Protein AF-0000000076212996 (afdb_homodimer)

Organism: Mytilus galloprovincialis (NCBI:txid29158)

pLDDT: mean 89.09, std 16.62, range [39.44, 98.69]

Structure (mmCIF, N/CA/C/O backbone):
data_AF-0000000076212996-model_v1
#
loop_
_entity.id
_entity.type
_entity.pdbx_description
1 polymer 'Uncharacterized protein'
#
loop_
_atom_site.group_PDB
_atom_site.id
_atom_site.type_symbol
_atom_site.label_atom_id
_atom_site.label_alt_id
_atom_site.label_comp_id
_atom_site.label_asym_id
_atom_site.label_entity_id
_atom_site.label_seq_id
_atom_site.pdbx_PDB_ins_code
_atom_site.Cartn_x
_atom_site.Cartn_y
_atom_site.Cartn_z
_atom_site.occupancy
_atom_site.B_iso_or_equiv
_atom_site.auth_seq_id
_atom_site.auth_comp_id
_atom_site.auth_asym_id
_atom_site.auth_atom_id
_atom_site.pdbx_PDB_model_num
ATOM 1 N N . MET A 1 1 ? -37.594 -48.812 -39.375 1 39.44 1 MET A N 1
ATOM 2 C CA . MET A 1 1 ? -36.656 -48.719 -38.25 1 39.44 1 MET A CA 1
ATOM 3 C C . MET A 1 1 ? -35.938 -47.375 -38.25 1 39.44 1 MET A C 1
ATOM 5 O O . MET A 1 1 ? -35.219 -47.062 -39.188 1 39.44 1 MET A O 1
ATOM 9 N N . ALA A 1 2 ? -36.562 -46.281 -37.688 1 53.22 2 ALA A N 1
ATOM 10 C CA . ALA A 1 2 ? -36.062 -44.906 -37.688 1 53.22 2 ALA A CA 1
ATOM 11 C C . ALA A 1 2 ? -34.75 -44.812 -36.938 1 53.22 2 ALA A C 1
ATOM 13 O O . ALA A 1 2 ? -34.5 -45.531 -36 1 53.22 2 ALA A O 1
ATOM 14 N N . PRO A 1 3 ? -33.625 -44.406 -37.656 1 49.66 3 PRO A N 1
ATOM 15 C CA . PRO A 1 3 ? -32.344 -44.25 -36.969 1 49.66 3 PRO A CA 1
ATOM 16 C C . PRO A 1 3 ? -32.406 -43.375 -35.719 1 49.66 3 PRO A C 1
ATOM 18 O O . PRO A 1 3 ? -33.188 -42.406 -35.688 1 49.66 3 PRO A O 1
ATOM 21 N N . HIS A 1 4 ? -32.375 -43.906 -34.438 1 49.62 4 HIS A N 1
ATOM 22 C CA . HIS A 1 4 ? -32.219 -43.156 -33.219 1 49.62 4 HIS A CA 1
ATOM 23 C C . HIS A 1 4 ? -31 -42.25 -33.281 1 49.62 4 HIS A C 1
ATOM 25 O O . HIS A 1 4 ? -29.891 -42.719 -33.5 1 49.62 4 HIS A O 1
ATOM 31 N N . SER A 1 5 ? -31.094 -41 -33.719 1 51.22 5 SER A N 1
ATOM 32 C CA . SER A 1 5 ? -30.031 -40.031 -33.594 1 51.22 5 SER A CA 1
ATOM 33 C C . SER A 1 5 ? -29.516 -39.938 -32.188 1 51.22 5 SER A C 1
ATOM 35 O O . SER A 1 5 ? -30.281 -39.656 -31.25 1 51.22 5 SER A O 1
ATOM 37 N N . THR A 1 6 ? -28.516 -40.75 -31.812 1 53.41 6 THR A N 1
ATOM 38 C CA . THR A 1 6 ? -27.828 -40.562 -30.547 1 53.41 6 THR A CA 1
ATOM 39 C C . THR A 1 6 ? -27.297 -39.156 -30.406 1 53.41 6 THR A C 1
ATOM 41 O O . THR A 1 6 ? -26.438 -38.719 -31.172 1 53.41 6 THR A O 1
ATOM 44 N N . LYS A 1 7 ? -28.078 -38.156 -29.906 1 51.16 7 LYS A N 1
ATOM 45 C CA . LYS A 1 7 ? -27.562 -36.844 -29.5 1 51.16 7 LYS A CA 1
ATOM 46 C C . LYS A 1 7 ? -26.359 -37 -28.578 1 51.16 7 LYS A C 1
ATOM 48 O O . LYS A 1 7 ? -26.453 -37.656 -27.516 1 51.16 7 LYS A O 1
ATOM 53 N N . HIS A 1 8 ? -25.141 -36.969 -29.031 1 46.84 8 HIS A N 1
ATOM 54 C CA . HIS A 1 8 ? -23.953 -36.812 -28.188 1 46.84 8 HIS A CA 1
ATOM 55 C C . HIS A 1 8 ? -24.094 -35.625 -27.25 1 46.84 8 HIS A C 1
ATOM 57 O O . HIS A 1 8 ? -24.312 -34.5 -27.703 1 46.84 8 HIS A O 1
ATOM 63 N N . HIS A 1 9 ? -24.578 -35.781 -26.062 1 47.03 9 HIS A N 1
ATOM 64 C CA . HIS A 1 9 ? -24.469 -34.75 -25.047 1 47.03 9 HIS A CA 1
ATOM 65 C C . HIS A 1 9 ? -23.016 -34.312 -24.875 1 47.03 9 HIS A C 1
ATOM 67 O O . HIS A 1 9 ? -22.141 -35.094 -24.531 1 47.03 9 HIS A O 1
ATOM 73 N N . HIS A 1 10 ? -22.594 -33.312 -25.578 1 47.38 10 HIS A N 1
ATOM 74 C CA . HIS A 1 10 ? -21.328 -32.688 -25.25 1 47.38 10 HIS A CA 1
ATOM 75 C C . HIS A 1 10 ? -21.266 -32.344 -23.781 1 47.38 10 HIS A C 1
ATOM 77 O O . HIS A 1 10 ? -22.125 -31.609 -23.266 1 47.38 10 HIS A O 1
ATOM 83 N N . HIS A 1 11 ? -20.719 -33.188 -22.969 1 46.56 11 HIS A N 1
ATOM 84 C CA . HIS A 1 11 ? -20.375 -32.781 -21.609 1 46.56 11 HIS A CA 1
ATOM 85 C C . HIS A 1 11 ? -19.609 -31.469 -21.594 1 46.56 11 HIS A C 1
ATOM 87 O O . HIS A 1 11 ? -18.547 -31.344 -22.234 1 46.56 11 HIS A O 1
ATOM 93 N N . HIS A 1 12 ? -20.297 -30.359 -21.531 1 50.34 12 HIS A N 1
ATOM 94 C CA . HIS A 1 12 ? -19.562 -29.141 -21.172 1 50.34 12 HIS A CA 1
ATOM 95 C C . HIS A 1 12 ? -18.625 -29.391 -20 1 50.34 12 HIS A C 1
ATOM 97 O O . HIS A 1 12 ? -19.062 -29.672 -18.891 1 50.34 12 HIS A O 1
ATOM 103 N N . GLY A 1 13 ? -17.547 -29.953 -20.203 1 47.38 13 GLY A N 1
ATOM 104 C CA . GLY A 1 13 ? -16.531 -30 -19.156 1 47.38 13 GLY A CA 1
ATOM 105 C C . GLY A 1 13 ? -16.5 -28.75 -18.297 1 47.38 13 GLY A C 1
ATOM 106 O O . GLY A 1 13 ? -16.734 -27.641 -18.797 1 47.38 13 GLY A O 1
ATOM 107 N N . THR A 1 14 ? -16.891 -28.828 -17.141 1 51.91 14 THR A N 1
ATOM 108 C CA . THR A 1 14 ? -16.688 -27.75 -16.172 1 51.91 14 THR A CA 1
ATOM 109 C C . THR A 1 14 ? -15.336 -27.078 -16.391 1 51.91 14 THR A C 1
ATOM 111 O O . THR A 1 14 ? -14.289 -27.734 -16.344 1 51.91 14 THR A O 1
ATOM 114 N N . ARG A 1 15 ? -15.281 -26.062 -17.234 1 54.81 15 ARG A N 1
ATOM 115 C CA . ARG A 1 15 ? -14.062 -25.266 -17.391 1 54.81 15 ARG A CA 1
ATOM 116 C C . ARG A 1 15 ? -13.398 -25.047 -16.031 1 54.81 15 ARG A C 1
ATOM 118 O O . ARG A 1 15 ? -14.062 -24.672 -15.062 1 54.81 15 ARG A O 1
ATOM 125 N N . PRO A 1 16 ? -12.289 -25.609 -15.727 1 58.19 16 PRO A N 1
ATOM 126 C CA . PRO A 1 16 ? -11.625 -25.344 -14.453 1 58.19 16 PRO A CA 1
ATOM 127 C C . PRO A 1 16 ? -11.727 -23.891 -14.016 1 58.19 16 PRO A C 1
ATOM 129 O O . PRO A 1 16 ? -11.625 -22.984 -14.852 1 58.19 16 PRO A O 1
ATOM 132 N N . THR A 1 17 ? -12.602 -23.609 -13.094 1 65.12 17 THR A N 1
ATOM 133 C CA . THR A 1 17 ? -12.695 -22.281 -12.5 1 65.12 17 THR A CA 1
ATOM 134 C C . THR A 1 17 ? -11.312 -21.688 -12.258 1 65.12 17 THR A C 1
ATOM 136 O O . THR A 1 17 ? -10.516 -22.25 -11.5 1 65.12 17 THR A O 1
ATOM 139 N N . HIS A 1 18 ? -10.789 -21.016 -13.242 1 81.12 18 HIS A N 1
ATOM 140 C CA . HIS A 1 18 ? -9.484 -20.375 -13.133 1 81.12 18 HIS A CA 1
ATOM 141 C C . HIS A 1 18 ? -9.438 -19.406 -11.953 1 81.12 18 HIS A C 1
ATOM 143 O O . HIS A 1 18 ? -10.383 -18.641 -11.742 1 81.12 18 HIS A O 1
ATOM 149 N N . GLU A 1 19 ? -8.672 -19.719 -10.906 1 89.19 19 GLU A N 1
ATOM 150 C CA . GLU A 1 19 ? -8.43 -18.812 -9.789 1 89.19 19 GLU A CA 1
ATOM 151 C C . GLU A 1 19 ? -8.031 -17.422 -10.281 1 89.19 19 GLU A C 1
ATOM 153 O O . GLU A 1 19 ? -7.09 -17.297 -11.07 1 89.19 19 GLU A O 1
ATOM 158 N N . PRO A 1 20 ? -8.773 -16.453 -9.945 1 89.31 20 PRO A N 1
ATOM 159 C CA . PRO A 1 20 ? -8.492 -15.125 -10.484 1 89.31 20 PRO A CA 1
ATOM 160 C C . PRO A 1 20 ? -7.258 -14.477 -9.852 1 89.31 20 PRO A C 1
ATOM 162 O O . PRO A 1 20 ? -6.969 -14.711 -8.672 1 89.31 20 PRO A O 1
ATOM 165 N N . ALA A 1 21 ? -6.613 -13.594 -10.648 1 91.5 21 ALA A N 1
ATOM 166 C CA . ALA A 1 21 ? -5.582 -12.719 -10.109 1 91.5 21 ALA A CA 1
ATOM 167 C C . ALA A 1 21 ? -6.184 -11.688 -9.156 1 91.5 21 ALA A C 1
ATO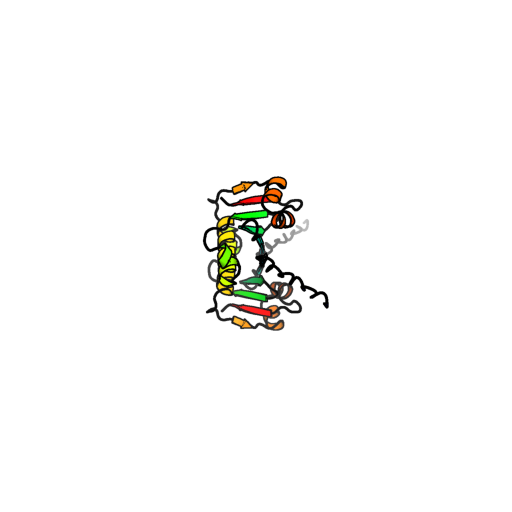M 169 O O . ALA A 1 21 ? -7.359 -11.328 -9.281 1 91.5 21 ALA A O 1
ATOM 170 N N . VAL A 1 22 ? -5.441 -11.305 -8.125 1 95.25 22 VAL A N 1
ATOM 171 C CA . VAL A 1 22 ? -5.863 -10.266 -7.191 1 95.25 22 VAL A CA 1
ATOM 172 C C . VAL A 1 22 ? -4.949 -9.055 -7.32 1 95.25 22 VAL A C 1
ATOM 174 O O . VAL A 1 22 ? -3.727 -9.195 -7.402 1 95.25 22 VAL A O 1
ATOM 177 N N . VAL A 1 23 ? -5.59 -7.852 -7.43 1 95.06 23 VAL A N 1
ATOM 178 C CA . VAL A 1 23 ? -4.84 -6.602 -7.52 1 95.06 23 VAL A CA 1
ATOM 179 C C . VAL A 1 23 ? -5.383 -5.598 -6.508 1 95.06 23 VAL A C 1
ATOM 181 O O . VAL A 1 23 ? -6.598 -5.488 -6.324 1 95.06 23 VAL A O 1
ATOM 184 N N . GLU A 1 24 ? -4.477 -4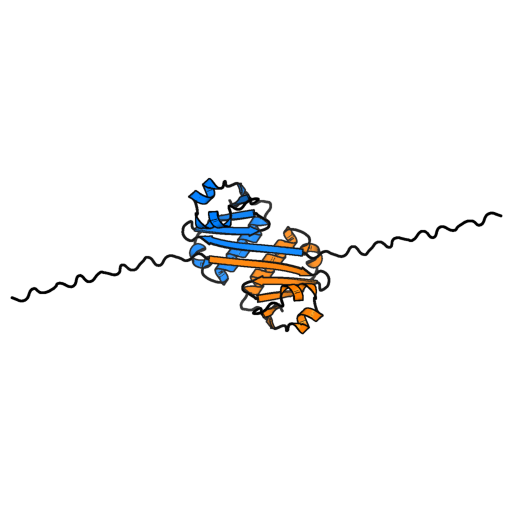.977 -5.805 1 97.31 24 GLU A N 1
ATOM 185 C CA . GLU A 1 24 ? -4.836 -3.871 -4.922 1 97.31 24 GLU A CA 1
ATOM 186 C C . GLU A 1 24 ? -3.709 -2.848 -4.824 1 97.31 24 GLU A C 1
ATOM 188 O O . GLU A 1 24 ? -2.539 -3.186 -5.027 1 97.31 24 GLU A O 1
ATOM 193 N N . SER A 1 25 ? -4.082 -1.65 -4.656 1 97.19 25 SER A N 1
ATOM 194 C CA . SER A 1 25 ? -3.1 -0.587 -4.477 1 97.19 25 SER A CA 1
ATOM 195 C C . SER A 1 25 ? -3.477 0.327 -3.316 1 97.19 25 SER A C 1
ATOM 197 O O . SER A 1 25 ? -4.66 0.585 -3.082 1 97.19 25 SER A O 1
ATOM 199 N N . PHE A 1 26 ? -2.43 0.751 -2.635 1 98.19 26 PHE A N 1
ATOM 200 C CA . PHE A 1 26 ? -2.564 1.788 -1.618 1 98.19 26 PHE A CA 1
ATOM 201 C C . PHE A 1 26 ? -1.676 2.982 -1.943 1 98.19 26 PHE A C 1
ATOM 203 O O . PHE A 1 26 ? -0.516 2.814 -2.326 1 98.19 26 PHE A O 1
ATOM 210 N N . GLY A 1 27 ? -2.252 4.125 -1.801 1 98.19 27 GLY A N 1
ATOM 211 C CA . GLY A 1 27 ? -1.483 5.359 -1.712 1 98.19 27 GLY A CA 1
ATOM 212 C C . GLY A 1 27 ? -1.485 5.965 -0.321 1 98.19 27 GLY A C 1
ATOM 213 O O . GLY A 1 27 ? -2.48 5.867 0.402 1 98.19 27 GLY A O 1
ATOM 214 N N . PHE A 1 28 ? -0.366 6.543 -0.04 1 98.5 28 PHE A N 1
ATOM 215 C CA . PHE A 1 28 ? -0.224 7.176 1.266 1 98.5 28 PHE A CA 1
ATOM 216 C C . PHE A 1 28 ? 0.316 8.594 1.125 1 98.5 28 PHE A C 1
ATOM 218 O O . PHE A 1 28 ? 1.199 8.852 0.303 1 98.5 28 PHE A O 1
ATOM 225 N N . LYS A 1 29 ? -0.271 9.5 1.878 1 98.25 29 LYS A N 1
ATOM 226 C CA . LYS A 1 29 ? 0.171 10.891 1.845 1 98.25 29 LYS A CA 1
ATOM 227 C C . LYS A 1 29 ? 0.087 11.523 3.229 1 98.25 29 LYS A C 1
ATOM 229 O O . LYS A 1 29 ? -0.954 11.461 3.887 1 98.25 29 LYS A O 1
ATOM 234 N N . TYR A 1 30 ? 1.197 12.133 3.652 1 98.19 30 TYR A N 1
ATOM 235 C CA . TYR A 1 30 ? 1.245 12.852 4.922 1 98.19 30 TYR A CA 1
ATOM 236 C C . TYR A 1 30 ? 1.307 14.359 4.691 1 98.19 30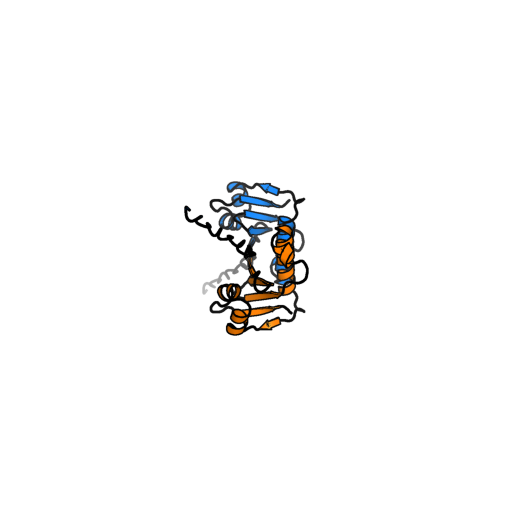 TYR A C 1
ATOM 238 O O . TYR A 1 30 ? 2.127 14.836 3.906 1 98.19 30 TYR A O 1
ATOM 246 N N . ASP A 1 31 ? 0.449 15.031 5.359 1 97.38 31 ASP A N 1
ATOM 247 C CA . ASP A 1 31 ? 0.451 16.5 5.375 1 97.38 31 ASP A CA 1
ATOM 248 C C . ASP A 1 31 ? 0.994 17.031 6.699 1 97.38 31 ASP A C 1
ATOM 250 O O . ASP A 1 31 ? 0.318 16.953 7.727 1 97.38 31 ASP A O 1
ATOM 254 N N . PRO A 1 32 ? 2.158 17.641 6.684 1 94.56 32 PRO A N 1
ATOM 255 C CA . PRO A 1 32 ? 2.738 18.109 7.941 1 94.56 32 PRO A CA 1
ATOM 256 C C . PRO A 1 32 ? 1.97 19.281 8.539 1 94.56 32 PRO A C 1
ATOM 258 O O . PRO A 1 32 ? 2.074 19.547 9.734 1 94.56 32 PRO A O 1
ATOM 261 N N . HIS A 1 33 ? 1.225 19.922 7.742 1 93.81 33 HIS A N 1
ATOM 262 C CA . HIS A 1 33 ? 0.498 21.078 8.258 1 93.81 33 HIS A CA 1
ATOM 263 C C . HIS A 1 33 ? -0.668 20.656 9.141 1 93.81 33 HIS A C 1
ATOM 265 O O . HIS A 1 33 ? -0.873 21.203 10.219 1 93.81 33 HIS A O 1
ATOM 271 N N . SER A 1 34 ? -1.389 19.734 8.68 1 95.31 34 SER A N 1
ATOM 272 C CA . SER A 1 34 ? -2.535 19.25 9.445 1 95.31 34 SER A CA 1
ATOM 273 C C . SER A 1 34 ? -2.141 18.109 10.375 1 95.31 34 SER A C 1
ATOM 275 O O . SER A 1 34 ? -2.922 17.719 11.242 1 95.31 34 SER A O 1
ATOM 277 N N . HIS A 1 35 ? -1.011 17.516 10.141 1 95.94 35 HIS A N 1
ATOM 278 C CA . HIS A 1 35 ? -0.528 16.359 10.875 1 95.94 35 HIS A CA 1
ATOM 279 C C . HIS A 1 35 ? -1.439 15.148 10.664 1 95.94 35 HIS A C 1
ATOM 281 O O . HIS A 1 35 ? -1.714 14.398 11.602 1 95.94 35 HIS A O 1
ATOM 287 N N . MET A 1 36 ? -1.882 15.047 9.375 1 97.38 36 MET A N 1
ATOM 288 C CA . MET A 1 36 ? -2.727 13.922 8.992 1 97.38 36 MET A CA 1
ATOM 289 C C . MET A 1 36 ? -2.078 13.109 7.879 1 97.38 36 MET A C 1
ATOM 291 O O . MET A 1 36 ? -1.359 13.656 7.043 1 97.38 36 MET A O 1
ATOM 295 N N . MET A 1 37 ? -2.371 11.891 7.941 1 98.12 37 MET A N 1
ATOM 296 C CA . MET A 1 37 ? -1.972 10.977 6.879 1 98.12 37 MET A CA 1
ATOM 297 C C . MET A 1 37 ? -3.193 10.344 6.215 1 98.12 37 MET A C 1
ATOM 299 O O . MET A 1 37 ? -4.148 9.969 6.898 1 98.12 37 MET A O 1
ATOM 303 N N . ALA A 1 38 ? -3.162 10.258 4.926 1 98.56 38 ALA A N 1
ATOM 304 C CA . ALA A 1 38 ? -4.23 9.617 4.168 1 98.56 38 ALA A CA 1
ATOM 305 C C . ALA A 1 38 ? -3.775 8.266 3.613 1 98.56 38 ALA A C 1
ATOM 307 O O . ALA A 1 38 ? -2.646 8.141 3.137 1 98.56 38 ALA A O 1
ATOM 308 N N . ALA A 1 39 ? -4.543 7.266 3.732 1 98.69 39 ALA A N 1
ATOM 309 C CA . ALA A 1 39 ? -4.453 6.027 2.965 1 98.69 39 ALA A CA 1
ATOM 310 C C . ALA A 1 39 ? -5.543 5.965 1.895 1 98.69 39 ALA A C 1
ATOM 312 O O . ALA A 1 39 ? -6.723 6.145 2.191 1 98.69 39 ALA A O 1
ATOM 313 N N . MET A 1 40 ? -5.16 5.703 0.658 1 98.38 40 MET A N 1
ATOM 314 C CA . MET A 1 40 ? -6.078 5.68 -0.476 1 98.38 40 MET A CA 1
ATOM 315 C C . MET A 1 40 ? -6.141 4.285 -1.095 1 98.38 40 MET A C 1
ATOM 317 O O . MET A 1 40 ? -5.105 3.691 -1.403 1 98.38 40 MET A O 1
ATOM 321 N N . THR A 1 41 ? -7.312 3.783 -1.212 1 97.75 41 THR A N 1
ATOM 322 C CA . THR A 1 41 ? -7.539 2.516 -1.897 1 97.75 41 THR A CA 1
ATOM 323 C C . THR A 1 41 ? -8.977 2.424 -2.4 1 97.75 41 THR A C 1
ATOM 325 O O . THR A 1 41 ? -9.898 2.904 -1.743 1 97.75 41 THR A O 1
ATOM 328 N N . HIS A 1 42 ? -9.195 1.918 -3.572 1 95.81 42 HIS A N 1
ATOM 329 C CA . HIS A 1 42 ? -10.516 1.626 -4.125 1 95.81 42 HIS A CA 1
ATOM 330 C C . HIS A 1 42 ? -11.43 2.842 -4.043 1 95.81 42 HIS A C 1
ATOM 332 O O . HIS A 1 42 ? -12.562 2.74 -3.566 1 95.81 42 HIS A O 1
ATOM 338 N N . HIS A 1 43 ? -10.977 3.994 -4.348 1 95.94 43 HIS A N 1
ATOM 339 C CA . HIS A 1 43 ? -11.719 5.246 -4.418 1 95.94 43 HIS A CA 1
ATOM 340 C C . HIS A 1 43 ? -12.195 5.684 -3.035 1 95.94 43 HIS A C 1
ATOM 342 O O . HIS A 1 43 ? -13.258 6.289 -2.902 1 95.94 43 HIS A O 1
ATOM 348 N N . LYS A 1 44 ? -11.461 5.297 -2.043 1 97.56 44 LYS A N 1
ATOM 349 C CA . LYS A 1 44 ? -11.695 5.75 -0.674 1 97.56 44 LYS A CA 1
ATOM 350 C C . LYS A 1 44 ? -10.438 6.375 -0.082 1 97.56 44 LYS A C 1
ATOM 352 O O . LYS A 1 44 ? -9.32 5.898 -0.328 1 97.56 44 LYS A O 1
ATOM 357 N N . CYS A 1 45 ? -10.648 7.367 0.627 1 98.38 45 CYS A N 1
ATOM 358 C CA . CYS A 1 45 ? -9.602 7.992 1.424 1 98.38 45 CYS A CA 1
ATOM 359 C C . CYS A 1 45 ? -9.867 7.812 2.914 1 98.38 45 CYS A C 1
ATOM 361 O O . CYS A 1 45 ? -10.961 8.109 3.395 1 98.38 45 CYS A O 1
ATOM 363 N N . TYR A 1 46 ? -8.906 7.316 3.588 1 98.19 46 TYR A N 1
ATOM 364 C CA . TYR A 1 46 ? -8.969 7.164 5.039 1 98.19 46 TYR A CA 1
ATOM 365 C C . TYR A 1 46 ? -7.973 8.094 5.727 1 98.19 46 TYR A C 1
ATOM 367 O O . TYR A 1 46 ? -6.758 7.957 5.539 1 98.19 46 TYR A O 1
ATOM 375 N N . LEU A 1 47 ? -8.523 8.969 6.527 1 98.25 47 LEU A N 1
ATOM 376 C CA . LEU A 1 47 ? -7.688 9.961 7.199 1 98.25 47 LEU A CA 1
ATOM 377 C C . LEU A 1 47 ? -7.367 9.531 8.625 1 98.25 47 LEU A C 1
ATOM 379 O O . LEU A 1 47 ? -8.266 9.117 9.367 1 98.25 47 LEU A O 1
ATOM 383 N N . TYR A 1 48 ? -6.137 9.688 8.953 1 98.12 48 TYR A N 1
ATOM 384 C CA . TYR A 1 48 ? -5.621 9.336 10.273 1 98.12 48 TYR A CA 1
ATOM 385 C C . TYR A 1 48 ? -4.883 10.516 10.891 1 98.12 48 TYR A C 1
ATOM 387 O O . TYR A 1 48 ? -4.035 11.141 10.25 1 98.12 48 TYR A O 1
ATOM 395 N N . THR A 1 49 ? -5.223 10.82 12.109 1 96.62 49 THR A N 1
ATOM 396 C CA . THR A 1 49 ? -4.516 11.867 12.844 1 96.62 49 THR A CA 1
ATOM 397 C C . THR A 1 49 ? -3.275 11.297 13.523 1 96.62 49 THR A C 1
ATOM 399 O O . THR A 1 49 ? -3.379 10.43 14.398 1 96.62 49 THR A O 1
ATOM 402 N N . MET A 1 50 ? -2.162 11.891 13.156 1 95.44 50 MET A N 1
ATOM 403 C CA . MET A 1 50 ? -0.905 11.43 13.734 1 95.44 50 MET A CA 1
ATOM 404 C C . MET A 1 50 ? -0.839 11.75 15.219 1 95.44 50 MET A C 1
ATOM 406 O O . MET A 1 50 ? -1.333 12.789 15.656 1 95.44 50 MET A O 1
ATOM 410 N N . VAL A 1 51 ? -0.201 10.773 15.984 1 94.06 51 VAL A N 1
ATOM 411 C CA . VAL A 1 51 ? -0.105 10.977 17.422 1 94.06 51 VAL A CA 1
ATOM 412 C C . VAL A 1 51 ? 1.339 10.781 17.875 1 94.06 51 VAL A C 1
ATOM 414 O O . VAL A 1 51 ? 2.078 9.984 17.297 1 94.06 51 VAL A O 1
ATOM 417 N N . GLY A 1 52 ? 1.751 11.516 18.859 1 92.88 52 GLY A N 1
ATOM 418 C CA . GLY A 1 52 ? 3.049 11.328 19.5 1 92.88 52 GLY A CA 1
ATOM 419 C C . GLY A 1 52 ? 4.211 11.555 18.547 1 92.88 52 GLY A C 1
ATOM 420 O O . GLY A 1 52 ? 4.281 12.586 17.875 1 92.88 52 GLY A O 1
ATOM 421 N N . THR A 1 53 ? 5.09 10.539 18.453 1 94.31 53 THR A N 1
ATOM 422 C CA . THR A 1 53 ? 6.32 10.672 17.688 1 94.31 53 THR A CA 1
ATOM 423 C C . THR A 1 53 ? 6.082 10.328 16.219 1 94.31 53 THR A C 1
ATOM 425 O O . THR A 1 53 ? 7.012 10.359 15.406 1 94.31 53 THR A O 1
ATOM 428 N N . GLU A 1 54 ? 4.906 10.078 15.852 1 95.62 54 GLU A N 1
ATOM 429 C CA . GLU A 1 54 ? 4.609 9.625 14.5 1 95.62 54 GLU A CA 1
ATOM 430 C C . GLU A 1 54 ? 4.93 10.703 13.469 1 95.62 54 GLU A C 1
ATOM 432 O O . GLU A 1 54 ? 5.363 10.398 12.359 1 95.62 54 GLU A O 1
ATOM 437 N N . SER A 1 55 ? 4.738 11.953 13.836 1 92.69 55 SER A N 1
ATOM 438 C CA . SER A 1 55 ? 4.98 13.062 12.922 1 92.69 55 SER A CA 1
ATOM 439 C C . SER A 1 55 ? 6.461 13.195 12.586 1 92.69 55 SER A C 1
ATOM 441 O O . SER A 1 55 ? 6.82 13.68 11.508 1 92.69 55 SER A O 1
ATOM 443 N N . ALA A 1 56 ? 7.289 12.734 13.5 1 93.81 56 ALA A N 1
ATOM 444 C CA . ALA A 1 56 ? 8.727 12.711 13.242 1 93.81 56 ALA A CA 1
ATOM 445 C C . ALA A 1 56 ? 9.125 11.422 12.523 1 93.81 56 ALA A C 1
ATOM 447 O O . ALA A 1 56 ? 9.938 11.453 11.594 1 93.81 56 ALA A O 1
ATOM 448 N N . ASP A 1 57 ? 8.477 10.359 12.875 1 95.38 57 ASP A N 1
ATOM 449 C CA . ASP A 1 57 ? 8.828 9.031 12.375 1 95.38 57 ASP A CA 1
ATOM 450 C C . ASP A 1 57 ? 8.469 8.883 10.898 1 95.38 57 ASP A C 1
ATOM 452 O O . ASP A 1 57 ? 9.133 8.148 10.164 1 95.38 57 ASP A O 1
ATOM 456 N N . VAL A 1 58 ? 7.484 9.617 10.508 1 97.44 58 VAL A N 1
ATOM 457 C CA . VAL A 1 58 ? 6.973 9.492 9.148 1 97.44 58 VAL A CA 1
ATOM 458 C C . VAL A 1 58 ? 8.055 9.891 8.148 1 97.44 58 VAL A C 1
ATOM 460 O O . VAL A 1 58 ? 7.98 9.539 6.965 1 97.44 58 VAL A O 1
ATOM 463 N N . HIS A 1 59 ? 9.086 10.547 8.578 1 96.62 59 HIS A N 1
ATOM 464 C CA . HIS A 1 59 ? 10.125 11.039 7.68 1 96.62 59 HIS A CA 1
ATOM 465 C C . HIS A 1 59 ? 11.273 10.039 7.566 1 96.62 59 HIS A C 1
ATOM 467 O O . HIS A 1 59 ? 12.227 10.266 6.824 1 96.62 59 HIS A O 1
ATOM 473 N N . THR A 1 60 ? 11.203 8.93 8.25 1 96.44 60 THR A N 1
ATOM 474 C CA . THR A 1 60 ? 12.117 7.805 8.07 1 96.44 60 THR A CA 1
ATOM 475 C C . THR A 1 60 ? 11.438 6.668 7.316 1 96.44 60 THR A C 1
ATOM 477 O O . THR A 1 60 ? 10.219 6.5 7.406 1 96.44 60 THR A O 1
ATOM 480 N N . THR A 1 61 ? 12.219 5.918 6.629 1 95.94 61 THR A N 1
ATOM 481 C CA . THR A 1 61 ? 11.672 4.793 5.883 1 95.94 61 THR A CA 1
ATOM 482 C C . THR A 1 61 ? 10.961 3.818 6.816 1 95.94 61 THR A C 1
ATOM 484 O O . THR A 1 61 ? 9.82 3.426 6.566 1 95.94 61 THR A O 1
ATOM 487 N N . HIS A 1 62 ? 11.648 3.486 7.898 1 97.06 62 HIS A N 1
ATOM 488 C CA . HIS A 1 62 ? 11.078 2.539 8.844 1 97.06 62 HIS A CA 1
ATOM 489 C C . HIS A 1 62 ? 9.812 3.094 9.484 1 97.06 62 HIS A C 1
ATOM 491 O O . HIS A 1 62 ? 8.789 2.4 9.555 1 97.06 62 HIS A O 1
ATOM 497 N N . GLY A 1 63 ? 9.875 4.34 9.961 1 97.56 63 GLY A N 1
ATOM 498 C CA . GLY A 1 63 ? 8.703 4.961 10.555 1 97.56 63 GLY A CA 1
ATOM 499 C C . GLY A 1 63 ? 7.531 5.078 9.602 1 97.56 63 GLY A C 1
ATOM 500 O O . GLY A 1 63 ? 6.379 4.879 9.992 1 97.56 63 GLY A O 1
ATOM 501 N N . LEU A 1 64 ? 7.812 5.379 8.328 1 98.25 64 LEU A N 1
ATOM 502 C CA . LEU A 1 64 ? 6.777 5.469 7.309 1 98.25 64 LEU A CA 1
ATOM 503 C C . LEU A 1 64 ? 6.121 4.113 7.074 1 98.25 64 LEU A C 1
ATOM 505 O O . LEU A 1 64 ? 4.895 4.004 7.059 1 98.25 64 LEU A O 1
ATOM 509 N N . HIS A 1 65 ? 6.887 3.082 6.98 1 98.31 65 HIS A N 1
ATOM 510 C CA . HIS A 1 65 ? 6.348 1.748 6.734 1 98.31 65 HIS A CA 1
ATOM 511 C C . HIS A 1 65 ? 5.516 1.262 7.918 1 98.31 65 HIS A C 1
ATOM 513 O O . HIS A 1 65 ? 4.496 0.598 7.73 1 98.31 65 HIS A O 1
ATOM 519 N N . LEU A 1 66 ? 5.914 1.586 9.148 1 97.94 66 LEU A N 1
ATOM 520 C CA . LEU A 1 66 ? 5.121 1.258 10.328 1 97.94 66 LEU A CA 1
ATOM 521 C C . LEU A 1 66 ? 3.752 1.927 10.258 1 97.94 66 LEU A C 1
ATOM 523 O O . LEU A 1 66 ? 2.734 1.297 10.562 1 97.94 66 LEU A O 1
ATOM 527 N N . LEU A 1 67 ? 3.752 3.172 9.844 1 98.12 67 LEU A N 1
ATOM 528 C CA . LEU A 1 67 ? 2.498 3.91 9.75 1 98.12 67 LEU A CA 1
ATOM 529 C C . LEU A 1 67 ? 1.624 3.355 8.633 1 98.12 67 LEU A C 1
ATOM 531 O O . LEU A 1 67 ? 0.405 3.25 8.781 1 98.12 67 LEU A O 1
ATOM 535 N N . GLU A 1 68 ? 2.23 3.031 7.52 1 98.44 68 GLU A N 1
ATOM 536 C CA . GLU A 1 68 ? 1.49 2.477 6.391 1 98.44 68 GLU A CA 1
ATOM 537 C C . GLU A 1 68 ? 0.833 1.148 6.762 1 98.44 68 GLU A C 1
ATOM 539 O O . GLU A 1 68 ? -0.351 0.94 6.492 1 98.44 68 GLU A O 1
ATOM 544 N N . THR A 1 69 ? 1.546 0.288 7.473 1 98.56 69 THR A N 1
ATOM 545 C CA . THR A 1 69 ? 0.971 -0.98 7.906 1 98.56 69 THR A CA 1
ATOM 546 C C . THR A 1 69 ? -0.11 -0.754 8.961 1 98.56 69 THR A C 1
ATOM 548 O O . THR A 1 69 ? -1.125 -1.453 8.977 1 98.56 69 THR A O 1
ATOM 551 N N . LYS A 1 70 ? 0.081 0.172 9.836 1 97.62 70 LYS A N 1
ATOM 552 C CA . LYS A 1 70 ? -0.93 0.538 10.82 1 97.62 70 LYS A CA 1
ATOM 553 C C . LYS A 1 70 ? -2.232 0.957 10.148 1 97.62 70 LYS A C 1
ATOM 555 O O . LYS A 1 70 ? -3.312 0.507 10.539 1 97.62 70 LYS A O 1
ATOM 560 N N . LEU A 1 71 ? -2.111 1.746 9.102 1 98.25 71 LEU A N 1
ATOM 561 C CA . LEU A 1 71 ? -3.301 2.256 8.43 1 98.25 71 LEU A CA 1
ATOM 562 C C . LEU A 1 71 ? -4.031 1.137 7.695 1 98.25 71 LEU A C 1
ATOM 564 O O . LEU A 1 71 ? -5.262 1.056 7.746 1 98.25 71 LEU A O 1
ATOM 568 N N . ILE A 1 72 ? -3.297 0.249 7.043 1 98.38 72 ILE A N 1
ATOM 569 C CA . ILE A 1 72 ? -3.934 -0.877 6.367 1 98.38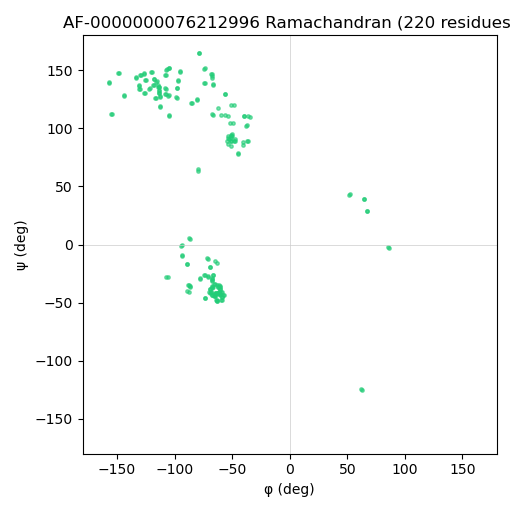 72 ILE A CA 1
ATOM 570 C C . ILE A 1 72 ? -4.676 -1.739 7.387 1 98.38 72 ILE A C 1
ATOM 572 O O . ILE A 1 72 ? -5.805 -2.17 7.141 1 98.38 72 ILE A O 1
ATOM 576 N N . THR A 1 73 ? -4.066 -1.94 8.547 1 97.94 73 THR A N 1
ATOM 577 C CA . THR A 1 73 ? -4.684 -2.725 9.609 1 97.94 73 THR A CA 1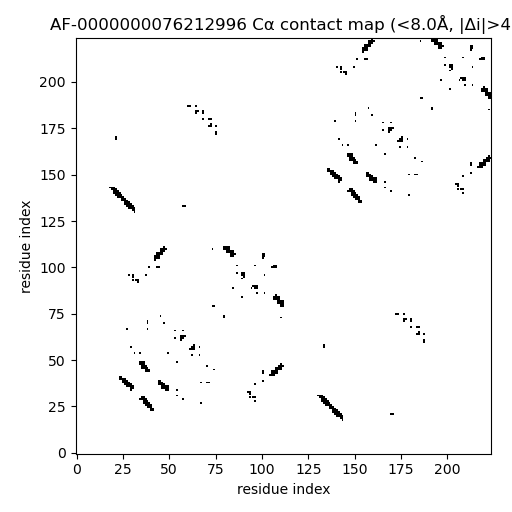
ATOM 578 C C . THR A 1 73 ? -5.949 -2.045 10.117 1 97.94 73 THR A C 1
ATOM 580 O O . THR A 1 73 ? -6.965 -2.705 10.352 1 97.94 73 THR A O 1
ATOM 583 N N . MET A 1 74 ? -5.902 -0.765 10.281 1 96.88 74 MET A N 1
ATOM 584 C CA . MET A 1 74 ? -7.074 -0.031 10.75 1 96.88 74 MET A CA 1
ATOM 585 C C . MET A 1 74 ? -8.203 -0.108 9.727 1 96.88 74 MET A C 1
ATOM 587 O O . MET A 1 74 ? -9.367 -0.264 10.102 1 96.88 74 MET A O 1
ATOM 591 N N . VAL A 1 75 ? -7.859 0.041 8.453 1 96.56 75 VAL A N 1
ATOM 592 C CA . VAL A 1 75 ? -8.844 -0.027 7.375 1 96.56 75 VAL A CA 1
ATOM 593 C C . VAL A 1 75 ? -9.492 -1.411 7.355 1 96.56 75 VAL A C 1
ATOM 595 O O . VAL A 1 75 ? -10.68 -1.543 7.059 1 96.56 75 VAL A O 1
ATOM 598 N N . ASP A 1 76 ? -8.734 -2.42 7.68 1 95.88 76 ASP A N 1
ATOM 599 C CA . ASP A 1 76 ? -9.195 -3.805 7.672 1 95.88 76 ASP A CA 1
ATOM 600 C C . ASP A 1 76 ? -10.039 -4.109 8.906 1 95.88 76 ASP A C 1
ATOM 602 O O . ASP A 1 76 ? -10.859 -5.031 8.898 1 95.88 76 ASP A O 1
ATOM 606 N N . ASP A 1 77 ? -9.75 -3.426 9.984 1 94.31 77 ASP A N 1
ATOM 607 C CA . ASP A 1 77 ? -10.375 -3.695 11.273 1 94.31 77 ASP A CA 1
ATOM 608 C C . ASP A 1 77 ? -11.867 -3.361 11.242 1 94.31 77 ASP A C 1
ATOM 610 O O . ASP A 1 77 ? -12.242 -2.189 11.195 1 94.31 77 ASP A O 1
ATOM 614 N N . THR A 1 78 ? -12.68 -4.332 11.32 1 88.56 78 THR A N 1
ATOM 615 C CA . THR A 1 78 ? -14.125 -4.18 11.234 1 88.56 78 THR A CA 1
ATOM 616 C C . THR A 1 78 ? -14.672 -3.516 12.492 1 88.56 78 THR A C 1
ATOM 618 O O . THR A 1 78 ? -15.82 -3.062 12.516 1 88.56 78 THR A O 1
ATOM 621 N N . THR A 1 79 ? -13.844 -3.42 13.484 1 91.06 79 THR A N 1
ATOM 622 C CA . THR A 1 79 ? -14.297 -2.805 14.727 1 91.06 79 THR A CA 1
ATOM 623 C C . THR A 1 79 ? -13.961 -1.316 14.75 1 91.06 79 THR A C 1
ATOM 625 O O . THR A 1 79 ? -14.422 -0.585 15.633 1 91.06 79 THR A O 1
ATOM 628 N N . MET A 1 80 ? -13.195 -0.9 13.805 1 89.19 80 MET A N 1
ATOM 629 C CA . MET A 1 80 ? -12.812 0.507 13.719 1 89.19 80 MET A CA 1
ATOM 630 C C . MET A 1 80 ? -14.023 1.378 13.398 1 89.19 80 MET A C 1
ATOM 632 O O . MET A 1 80 ? -14.859 1.012 12.562 1 89.19 80 MET A O 1
ATOM 636 N N . THR A 1 81 ? -14.109 2.521 14.062 1 90.5 81 THR A N 1
ATOM 637 C CA . THR A 1 81 ? -15.164 3.49 13.766 1 90.5 81 THR A CA 1
ATOM 638 C C . THR A 1 81 ? -14.648 4.574 12.82 1 90.5 81 THR A C 1
ATOM 640 O O . THR A 1 81 ? -13.477 4.961 12.891 1 90.5 81 THR A O 1
ATOM 643 N N . TYR A 1 82 ? -15.617 4.898 11.906 1 91.62 82 TYR A N 1
ATOM 644 C CA . TYR A 1 82 ? -15.312 5.934 10.922 1 91.62 82 TYR A CA 1
ATOM 645 C C . TYR A 1 82 ? -16.375 7.023 10.93 1 91.62 82 TYR A C 1
ATOM 647 O O . TYR A 1 82 ? -17.531 6.773 11.297 1 91.62 82 TYR A O 1
ATOM 655 N N . SER A 1 83 ? -15.906 8.172 10.648 1 95.06 83 SER A N 1
ATOM 656 C CA . SER A 1 83 ? -16.828 9.25 10.297 1 95.06 83 SER A CA 1
ATOM 657 C C . SER A 1 83 ? -16.641 9.695 8.852 1 95.06 83 SER A C 1
ATOM 659 O O . SER A 1 83 ? -15.5 9.797 8.375 1 95.06 83 SER A O 1
ATOM 661 N N . THR A 1 84 ? -17.766 9.883 8.164 1 96 84 THR A N 1
ATOM 662 C CA . THR A 1 84 ? -17.672 10.422 6.809 1 96 84 THR A CA 1
ATOM 663 C C . THR A 1 84 ? -17.328 11.914 6.844 1 96 84 THR A C 1
ATOM 665 O O . THR A 1 84 ? -17.859 12.656 7.676 1 96 84 THR A O 1
ATOM 668 N N . MET A 1 85 ? -16.484 12.258 5.961 1 96.19 85 MET A N 1
ATOM 669 C CA . MET A 1 85 ? -16.094 13.664 5.855 1 96.19 85 MET A CA 1
ATOM 670 C C . MET A 1 85 ? -16.578 14.266 4.539 1 96.19 85 MET A C 1
ATOM 672 O O . MET A 1 85 ? -16.438 13.656 3.48 1 96.19 85 MET A O 1
ATOM 676 N N . THR A 1 86 ? -17.109 15.438 4.629 1 96.31 86 THR A N 1
ATOM 677 C CA . THR A 1 86 ? -17.469 16.156 3.41 1 96.31 86 THR A CA 1
ATOM 678 C C . THR A 1 86 ? -16.234 16.797 2.77 1 96.31 86 THR A C 1
ATOM 680 O O . THR A 1 86 ? -15.203 16.953 3.42 1 96.31 86 THR A O 1
ATOM 683 N N . HIS A 1 87 ? -16.391 17.188 1.521 1 96.19 87 HIS A N 1
ATOM 684 C CA . HIS A 1 87 ? -15.312 17.859 0.799 1 96.19 87 HIS A CA 1
ATOM 685 C C . HIS A 1 87 ? -14.898 19.141 1.512 1 96.19 87 HIS A C 1
ATOM 687 O O . HIS A 1 87 ? -13.703 19.406 1.664 1 96.19 87 HIS A O 1
ATOM 693 N N . ASP A 1 88 ? -15.844 19.922 2.031 1 96.38 88 ASP A N 1
ATOM 694 C CA . ASP A 1 88 ? -15.57 21.188 2.707 1 96.38 88 ASP A CA 1
ATOM 695 C C . ASP A 1 88 ? -14.82 20.953 4.02 1 96.38 88 ASP A C 1
ATOM 697 O O . ASP A 1 88 ? -13.898 21.703 4.352 1 96.38 88 ASP A O 1
ATOM 701 N N . GLU A 1 89 ? -15.242 19.969 4.766 1 97.19 89 GLU A N 1
ATOM 702 C CA . GLU A 1 89 ? -14.57 19.625 6.016 1 97.19 89 GLU A CA 1
ATOM 703 C C . GLU A 1 89 ? -13.102 19.266 5.777 1 97.19 89 GLU A C 1
ATOM 705 O O . GLU A 1 89 ? -12.219 19.75 6.484 1 97.19 89 GLU A O 1
ATOM 710 N N . LEU A 1 90 ? -12.891 18.469 4.762 1 97.75 9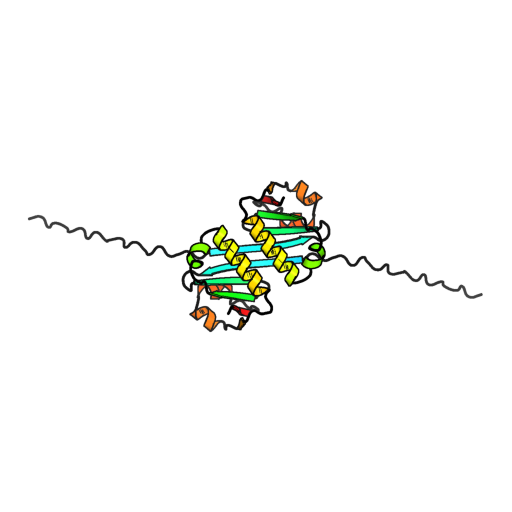0 LEU A N 1
ATOM 711 C CA . LEU A 1 90 ? -11.523 18.062 4.449 1 97.75 90 LEU A CA 1
ATOM 712 C C . LEU A 1 90 ? -10.688 19.25 3.998 1 97.75 90 LEU A C 1
ATOM 714 O O . LEU A 1 90 ? -9.539 19.391 4.41 1 97.75 90 LEU A O 1
ATOM 718 N N . THR A 1 91 ? -11.219 20.078 3.174 1 97.31 91 THR A N 1
ATOM 719 C CA . THR A 1 91 ? -10.5 21.25 2.682 1 97.31 91 THR A CA 1
ATOM 720 C C . THR A 1 91 ? -10.117 22.172 3.834 1 97.31 91 THR A C 1
ATOM 722 O O . THR A 1 91 ? -9.023 22.734 3.84 1 97.31 91 THR A O 1
ATOM 725 N N . ALA A 1 92 ? -11 22.281 4.84 1 97 92 ALA A N 1
ATOM 726 C CA . ALA A 1 92 ? -10.734 23.125 6.008 1 97 92 ALA A CA 1
ATOM 727 C C . ALA A 1 92 ? -9.578 22.562 6.836 1 97 92 ALA A C 1
ATOM 729 O O . ALA A 1 92 ? -8.82 23.328 7.438 1 97 92 ALA A O 1
ATOM 730 N N . ILE A 1 93 ? -9.43 21.281 6.809 1 95.38 93 ILE A N 1
ATOM 731 C CA . ILE A 1 93 ? -8.445 20.625 7.656 1 95.38 93 ILE A CA 1
ATOM 732 C C . ILE A 1 93 ? -7.105 20.547 6.93 1 95.38 93 ILE A C 1
ATOM 734 O O . ILE A 1 93 ? -6.051 20.719 7.543 1 95.38 93 ILE A O 1
ATOM 738 N N . SER A 1 94 ? -7.223 20.25 5.629 1 97.5 94 SER A N 1
ATOM 739 C CA . SER A 1 94 ? -6 20.047 4.859 1 97.5 94 SER A CA 1
ATOM 740 C C . SER A 1 94 ? -6.23 20.328 3.377 1 97.5 94 SER A C 1
ATOM 742 O O . SER A 1 94 ? -6.848 19.516 2.68 1 97.5 94 SER A O 1
ATOM 744 N N . LYS A 1 95 ? -5.641 21.344 2.928 1 96.69 95 LYS A N 1
ATOM 745 C CA . LYS A 1 95 ? -5.742 21.656 1.506 1 96.69 95 LYS A CA 1
ATOM 746 C C . LYS A 1 95 ? -5.023 20.625 0.658 1 96.69 95 LYS A C 1
ATOM 748 O O . LYS A 1 95 ? -5.52 20.219 -0.4 1 96.69 95 LYS A O 1
ATOM 753 N N . LEU 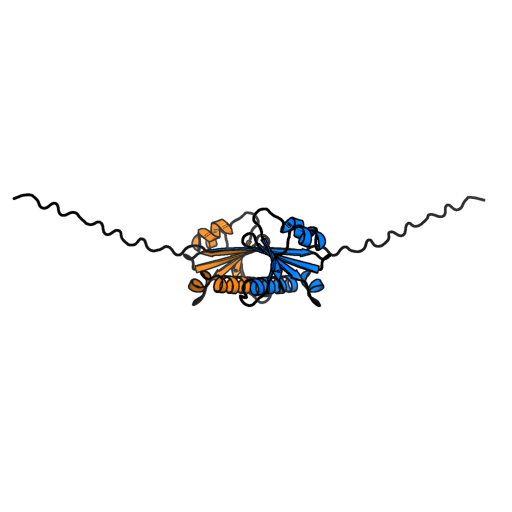A 1 96 ? -3.961 20.188 1.174 1 96.88 96 LEU A N 1
ATOM 754 C CA . LEU A 1 96 ? -3.16 19.203 0.456 1 96.88 96 LEU A CA 1
ATOM 755 C C . LEU A 1 96 ? -3.934 17.906 0.269 1 96.88 96 LEU A C 1
ATOM 757 O O . LEU A 1 96 ? -4.027 17.391 -0.847 1 96.88 96 LEU A O 1
ATOM 761 N N . LEU A 1 97 ? -4.531 17.391 1.326 1 98.06 97 LEU A N 1
ATOM 762 C CA . LEU A 1 97 ? -5.234 16.109 1.256 1 98.06 97 LEU A CA 1
ATOM 763 C C . LEU A 1 97 ? -6.559 16.266 0.515 1 98.06 97 LEU A C 1
ATOM 765 O O . LEU A 1 97 ? -7.047 15.305 -0.089 1 98.06 97 LEU A O 1
ATOM 769 N N . SER A 1 98 ? -7.098 17.469 0.561 1 98.12 98 SER A N 1
ATOM 770 C CA . SER A 1 98 ? -8.312 17.719 -0.216 1 98.12 98 SER A CA 1
ATOM 771 C C . SER A 1 98 ? -8.055 17.547 -1.709 1 98.12 98 SER A C 1
ATOM 773 O O . SER A 1 98 ? -8.875 16.969 -2.422 1 98.12 98 SER A O 1
ATOM 775 N N . HIS A 1 99 ? -6.906 17.938 -2.127 1 97.38 99 HIS A N 1
ATOM 776 C CA . HIS A 1 99 ? -6.535 17.781 -3.529 1 97.38 99 HIS A CA 1
ATOM 777 C C . HIS A 1 99 ? -6.387 16.312 -3.902 1 97.38 99 HIS A C 1
ATOM 779 O O . HIS A 1 99 ? -6.664 15.922 -5.039 1 97.38 99 HIS A O 1
ATOM 785 N N . THR A 1 100 ? -6.059 15.617 -3.025 1 96.38 100 THR A N 1
ATOM 786 C CA . THR A 1 100 ? -5.766 14.203 -3.248 1 96.38 100 THR A CA 1
ATOM 787 C C . THR A 1 100 ? -7.035 13.359 -3.121 1 96.38 100 THR A C 1
ATOM 789 O O . THR A 1 100 ? -7.262 12.445 -3.916 1 96.38 100 THR A O 1
ATOM 792 N N . CYS A 1 101 ? -7.91 13.742 -2.234 1 97.81 101 CYS A N 1
ATOM 793 C CA . CYS A 1 101 ? -8.992 12.852 -1.823 1 97.81 101 CYS A CA 1
ATOM 794 C C . CYS A 1 101 ? -10.328 13.32 -2.402 1 97.81 101 CYS A C 1
ATOM 796 O O . CYS A 1 101 ? -11.266 12.523 -2.523 1 97.81 101 CYS A O 1
ATOM 798 N N . ASN A 1 102 ? -10.414 14.562 -2.627 1 97.25 102 ASN A N 1
ATOM 799 C CA . ASN A 1 102 ? -11.688 15.078 -3.129 1 97.25 102 ASN A CA 1
ATOM 800 C C . ASN A 1 102 ? -11.836 14.836 -4.629 1 97.25 102 ASN A C 1
ATOM 802 O O . ASN A 1 102 ? -11.883 15.789 -5.41 1 97.25 102 ASN A O 1
ATOM 806 N N . LYS A 1 103 ? -11.898 13.633 -5.012 1 96 103 LYS A N 1
ATOM 807 C CA . LYS A 1 103 ? -12.086 13.227 -6.402 1 96 103 LYS A CA 1
ATOM 808 C C . LYS A 1 103 ? -13.484 12.68 -6.633 1 96 103 LYS A C 1
ATOM 810 O O . LYS A 1 103 ? -14.102 12.133 -5.715 1 96 103 LYS A O 1
ATOM 815 N N . ALA A 1 104 ? -13.922 12.867 -7.844 1 95.19 104 ALA A N 1
ATOM 816 C CA . ALA A 1 104 ? -15.242 12.352 -8.195 1 95.19 104 ALA A CA 1
ATOM 817 C C . ALA A 1 104 ? -15.344 10.852 -7.926 1 95.19 104 ALA A C 1
ATOM 819 O O . ALA A 1 104 ? -14.453 10.086 -8.305 1 95.19 104 ALA A O 1
ATOM 820 N N . GLY A 1 105 ? -16.406 10.445 -7.219 1 96.12 105 GLY A N 1
ATOM 821 C CA . GLY A 1 105 ? -16.641 9.039 -6.949 1 96.12 105 GLY A CA 1
ATOM 822 C C . GLY A 1 105 ? -15.922 8.531 -5.719 1 96.12 105 GLY A C 1
ATOM 823 O O . GLY A 1 105 ? -16.078 7.375 -5.328 1 96.12 105 GLY A O 1
ATOM 824 N N . TRP A 1 106 ? -15.172 9.414 -5.148 1 97.06 106 TRP A N 1
ATOM 825 C CA . TRP A 1 106 ? -14.414 9.008 -3.971 1 97.06 106 TRP A CA 1
ATOM 826 C C . TRP A 1 106 ? -15.164 9.352 -2.689 1 97.06 106 TRP A C 1
ATOM 828 O O . TRP A 1 106 ? -15.93 10.312 -2.654 1 97.06 106 TRP A O 1
ATOM 838 N N . THR A 1 107 ? -14.984 8.562 -1.644 1 97.44 107 THR A N 1
ATOM 839 C CA . THR A 1 107 ? -15.477 8.82 -0.294 1 97.44 107 THR A CA 1
ATOM 840 C C . THR A 1 107 ? -14.312 8.984 0.682 1 97.44 107 THR A C 1
ATOM 842 O O . THR A 1 107 ? -13.328 8.242 0.613 1 97.44 107 THR A O 1
ATOM 845 N N . THR A 1 108 ? -14.492 9.914 1.546 1 98 108 THR A N 1
ATOM 846 C CA . THR A 1 108 ? -13.461 10.156 2.545 1 98 108 THR A CA 1
ATOM 847 C C . THR A 1 108 ? -13.961 9.812 3.943 1 98 108 THR A C 1
ATOM 849 O O . THR A 1 108 ? -15.047 10.242 4.344 1 98 108 THR A O 1
ATOM 852 N N . TYR A 1 109 ? -13.148 9.039 4.633 1 97.56 109 TYR A N 1
ATOM 853 C CA . TYR A 1 109 ? -13.43 8.656 6.012 1 97.56 109 TYR A CA 1
ATOM 854 C C . TYR A 1 109 ? -12.352 9.172 6.953 1 97.56 109 TYR A C 1
ATOM 856 O O . TYR A 1 109 ? -11.172 9.195 6.602 1 97.56 109 TYR A O 1
ATOM 864 N N . LYS A 1 110 ? -12.766 9.57 8.07 1 97.25 110 LYS A N 1
ATOM 865 C CA . LYS A 1 110 ? -11.828 9.805 9.164 1 97.25 110 LYS A CA 1
ATOM 866 C C . LYS A 1 110 ? -11.781 8.617 10.109 1 97.25 110 LYS A C 1
ATOM 868 O O . LYS A 1 110 ? -12.82 8.164 10.602 1 97.25 110 LYS A O 1
ATOM 873 N N . LEU A 1 111 ? -10.578 8.156 10.312 1 95.56 111 LEU A N 1
ATOM 874 C CA . LEU A 1 111 ? -10.383 7.062 11.25 1 95.56 111 LEU A CA 1
ATOM 875 C C . LEU A 1 111 ? -10.352 7.578 12.688 1 95.56 111 LEU A C 1
ATOM 877 O O . LEU A 1 111 ? -9.625 8.523 13 1 95.56 111 LEU A O 1
ATOM 881 N N . ASN A 1 112 ? -11.266 6.977 13.555 1 87.69 112 ASN A N 1
ATOM 882 C CA . ASN A 1 112 ? -11.398 7.457 14.922 1 87.69 112 ASN A CA 1
ATOM 883 C C . ASN A 1 112 ? -10.695 6.523 15.914 1 87.69 112 ASN A C 1
ATOM 885 O O . ASN A 1 112 ? -10.641 5.312 15.695 1 87.69 112 ASN A O 1
ATOM 889 N N . MET B 1 1 ? 33.344 64.75 5.211 1 39.59 1 MET B N 1
ATOM 890 C CA . MET B 1 1 ? 32.75 63.719 6.039 1 39.59 1 MET B CA 1
ATOM 891 C C . MET B 1 1 ? 31.969 62.75 5.188 1 39.59 1 MET B C 1
ATOM 893 O O . MET B 1 1 ? 31.016 63.125 4.508 1 39.59 1 MET B O 1
ATOM 897 N N . ALA B 1 2 ? 32.594 61.656 4.59 1 53.19 2 ALA B N 1
ATOM 898 C CA . ALA B 1 2 ? 32.031 60.656 3.68 1 53.19 2 ALA B CA 1
ATOM 899 C C . ALA B 1 2 ? 30.875 59.906 4.34 1 53.19 2 ALA B C 1
ATOM 901 O O . ALA B 1 2 ? 30.891 59.656 5.543 1 53.19 2 ALA B O 1
ATOM 902 N N . PRO B 1 3 ? 29.594 60.094 3.871 1 49.16 3 PRO B N 1
ATOM 903 C CA . PRO B 1 3 ? 28.469 59.344 4.453 1 49.16 3 PRO B CA 1
ATOM 904 C C . PRO B 1 3 ? 28.719 57.844 4.551 1 49.16 3 PRO B C 1
ATOM 906 O O . PRO B 1 3 ? 29.391 57.281 3.693 1 49.16 3 PRO B O 1
ATOM 909 N N . HIS B 1 4 ? 29 57.25 5.746 1 48.94 4 HIS B N 1
ATOM 910 C CA . HIS B 1 4 ? 29.062 55.812 5.973 1 48.94 4 HIS B CA 1
ATOM 911 C C . HIS B 1 4 ? 27.781 55.125 5.5 1 48.94 4 HIS B C 1
ATOM 913 O O . HIS B 1 4 ? 26.672 55.5 5.914 1 48.94 4 HIS B O 1
ATOM 919 N N . SER B 1 5 ? 27.672 54.625 4.297 1 50.78 5 SER B N 1
ATOM 920 C CA . SER B 1 5 ? 26.594 53.781 3.83 1 50.78 5 SER B CA 1
ATOM 921 C C . SER B 1 5 ? 26.359 52.594 4.777 1 50.78 5 SER B C 1
ATOM 923 O O . SER B 1 5 ? 27.266 51.781 4.988 1 50.78 5 SER B O 1
ATOM 925 N N . THR B 1 6 ? 25.578 52.75 5.852 1 52.84 6 THR B N 1
ATOM 926 C CA . THR B 1 6 ? 25.188 51.625 6.668 1 52.84 6 THR B CA 1
ATOM 927 C C . THR B 1 6 ? 24.531 50.562 5.812 1 52.84 6 THR B C 1
ATOM 929 O O . THR B 1 6 ? 23.453 50.781 5.234 1 52.84 6 THR B O 1
ATOM 932 N N . LYS B 1 7 ? 25.266 49.594 5.211 1 50.97 7 LYS B N 1
ATOM 933 C CA . LYS B 1 7 ? 24.688 48.375 4.609 1 50.97 7 LYS B CA 1
ATOM 934 C C . LYS B 1 7 ? 23.734 47.688 5.57 1 50.97 7 LYS B C 1
ATOM 936 O O . LYS B 1 7 ? 24.125 47.312 6.68 1 50.97 7 LYS B O 1
ATOM 941 N N . HIS B 1 8 ? 22.453 47.938 5.539 1 46.38 8 HIS B N 1
ATOM 942 C CA . HIS B 1 8 ? 21.484 47.094 6.227 1 46.38 8 HIS B CA 1
ATOM 943 C C . HIS B 1 8 ? 21.672 45.625 5.883 1 46.38 8 HIS B C 1
ATOM 945 O O . HIS B 1 8 ? 21.688 45.25 4.707 1 46.38 8 HIS B O 1
ATOM 951 N N . HIS B 1 9 ? 22.422 44.875 6.648 1 46.25 9 HIS B N 1
ATOM 952 C CA . HIS B 1 9 ? 22.422 43.438 6.531 1 46.25 9 HIS B CA 1
ATOM 953 C C . HIS B 1 9 ? 21 42.875 6.57 1 46.25 9 HIS B C 1
ATOM 955 O O . HIS B 1 9 ? 20.281 43.062 7.559 1 46.25 9 HIS B O 1
ATOM 961 N N . HIS B 1 10 ? 20.344 42.75 5.465 1 47.91 10 HIS B N 1
ATOM 962 C CA . HIS B 1 10 ? 19.109 41.969 5.438 1 47.91 10 HIS B CA 1
ATOM 963 C C . HIS B 1 10 ? 19.297 40.625 6.129 1 47.91 10 HIS B C 1
ATOM 965 O O . HIS B 1 10 ? 20.156 39.844 5.746 1 47.91 10 HIS B O 1
ATOM 971 N N . HIS B 1 11 ? 19.031 40.562 7.391 1 46.03 11 HIS B N 1
ATOM 972 C CA . HIS B 1 11 ? 18.938 39.25 8.023 1 46.03 11 HIS B CA 1
ATOM 973 C C . HIS B 1 11 ? 18.062 38.312 7.199 1 46.03 11 HIS B C 1
ATOM 975 O O . HIS B 1 11 ? 16.891 38.625 6.926 1 46.03 11 HIS B O 1
ATOM 981 N N . HIS B 1 12 ? 18.641 37.594 6.254 1 50.25 12 HIS B N 1
ATOM 982 C CA . HIS B 1 12 ? 17.891 36.469 5.703 1 50.25 12 HIS B CA 1
ATOM 983 C C . HIS B 1 12 ? 17.234 35.656 6.805 1 50.25 12 HIS B C 1
ATOM 985 O O . HIS B 1 12 ? 17.906 35.031 7.629 1 50.25 12 HIS B O 1
ATOM 991 N N . GLY B 1 13 ? 16.188 36.062 7.348 1 47.56 13 GLY B N 1
ATOM 992 C CA . GLY B 1 13 ? 15.438 35.219 8.242 1 47.56 13 GLY B CA 1
ATOM 993 C C . GLY B 1 13 ? 15.445 33.75 7.82 1 47.56 13 GLY B C 1
ATOM 994 O O . GLY B 1 13 ? 15.477 33.438 6.625 1 47.56 13 GLY B O 1
ATOM 995 N N . THR B 1 14 ? 16.078 32.969 8.539 1 51.69 14 THR B N 1
ATOM 996 C CA . THR B 1 14 ? 15.977 31.516 8.328 1 51.69 14 THR B CA 1
ATOM 997 C C . THR B 1 14 ? 14.547 31.125 7.945 1 51.69 14 THR B C 1
ATOM 999 O O . THR B 1 14 ? 13.602 31.406 8.688 1 51.69 14 THR B O 1
ATOM 1002 N N . ARG B 1 15 ? 14.234 31.125 6.684 1 54.25 15 ARG B N 1
ATOM 1003 C CA . ARG B 1 15 ? 12.945 30.625 6.219 1 54.25 15 ARG B CA 1
ATOM 1004 C C . ARG B 1 15 ? 12.539 29.375 6.992 1 54.25 15 ARG B C 1
ATOM 1006 O O . ARG B 1 15 ? 13.352 28.453 7.184 1 54.25 15 ARG B O 1
ATOM 1013 N N . PRO B 1 16 ? 11.547 29.391 7.836 1 57.72 16 PRO B N 1
ATOM 1014 C CA . PRO B 1 16 ? 11.109 28.172 8.531 1 57.72 16 PRO B CA 1
ATOM 1015 C C . PRO B 1 16 ? 11.188 26.938 7.645 1 57.72 16 PRO B C 1
ATOM 1017 O O . PRO B 1 16 ? 10.875 27 6.453 1 57.72 16 PRO B O 1
ATOM 1020 N N . THR B 1 17 ? 12.203 26.125 7.836 1 64.75 17 THR B N 1
ATOM 1021 C CA . THR B 1 17 ? 12.328 24.844 7.152 1 64.75 17 THR B CA 1
ATOM 1022 C C . THR B 1 17 ? 10.969 24.141 7.074 1 64.75 17 THR B C 1
ATOM 1024 O O . THR B 1 17 ? 10.383 23.812 8.102 1 64.75 17 THR B O 1
ATOM 1027 N N . HIS B 1 18 ? 10.195 24.453 6.066 1 80.69 18 HIS B N 1
ATOM 1028 C CA . HIS B 1 18 ? 8.891 23.828 5.848 1 80.69 18 HIS B CA 1
ATOM 1029 C C . HIS B 1 18 ? 8.992 22.312 5.82 1 80.69 18 HIS B C 1
ATOM 1031 O O . HIS B 1 18 ? 9.906 21.766 5.199 1 80.69 18 HIS B O 1
ATOM 1037 N N . GLU B 1 19 ? 8.461 21.625 6.844 1 88.88 19 GLU B N 1
ATOM 1038 C CA . GLU B 1 19 ? 8.367 20.172 6.859 1 88.88 19 GLU B CA 1
ATOM 1039 C C . GLU B 1 19 ? 7.723 19.641 5.578 1 88.88 19 GLU B C 1
ATOM 1041 O O . GLU B 1 19 ? 6.629 20.078 5.207 1 88.88 19 GLU B O 1
ATOM 1046 N N . PRO B 1 20 ? 8.414 18.844 4.875 1 89.38 20 PRO B N 1
ATOM 1047 C CA . PRO B 1 20 ? 7.891 18.406 3.582 1 89.38 20 PRO B CA 1
ATOM 1048 C C . PRO B 1 20 ? 6.758 17.375 3.721 1 89.38 20 PRO B C 1
ATOM 1050 O O . PRO B 1 20 ? 6.758 16.578 4.66 1 89.38 20 PRO B O 1
ATOM 1053 N N . ALA B 1 21 ? 5.859 17.391 2.701 1 91.25 21 ALA B N 1
ATOM 1054 C CA . ALA B 1 21 ? 4.879 16.312 2.561 1 91.25 21 ALA B CA 1
ATOM 1055 C C . ALA B 1 21 ? 5.559 15 2.195 1 91.25 21 ALA B C 1
ATOM 1057 O O . ALA B 1 21 ? 6.637 14.992 1.596 1 91.25 21 ALA B O 1
ATOM 1058 N N . VAL B 1 22 ? 5.012 13.891 2.676 1 95.19 22 VAL B N 1
ATOM 1059 C CA . VAL B 1 22 ? 5.52 12.57 2.334 1 95.19 22 VAL B CA 1
ATOM 1060 C C . VAL B 1 22 ? 4.477 11.812 1.514 1 95.19 22 VAL B C 1
ATOM 1062 O O . VAL B 1 22 ? 3.285 11.844 1.836 1 95.19 22 VAL B O 1
ATOM 1065 N N . VAL B 1 23 ? 4.949 11.203 0.396 1 95.06 23 VAL B N 1
ATOM 1066 C CA . VAL B 1 23 ? 4.074 10.414 -0.464 1 95.06 23 VAL B CA 1
ATOM 1067 C C . VAL B 1 23 ? 4.715 9.062 -0.754 1 95.06 23 VAL B C 1
ATOM 1069 O O . VAL B 1 23 ? 5.926 8.977 -0.989 1 95.06 23 VAL B O 1
ATOM 1072 N N . GLU B 1 24 ? 3.93 8.031 -0.628 1 97.25 24 GLU B N 1
ATOM 1073 C CA . GLU B 1 24 ? 4.355 6.691 -1.031 1 97.25 24 GLU B CA 1
ATOM 1074 C C . GLU B 1 24 ? 3.176 5.855 -1.517 1 97.25 24 GLU B C 1
ATOM 1076 O O . GLU B 1 24 ? 2.033 6.098 -1.119 1 97.25 24 GLU B O 1
ATOM 1081 N N . SER B 1 25 ? 3.436 5.023 -2.424 1 97.12 25 SER B N 1
ATOM 1082 C CA . SER B 1 25 ? 2.406 4.117 -2.922 1 97.12 25 SER B CA 1
ATOM 1083 C C . SER B 1 25 ? 2.928 2.686 -3.018 1 97.12 25 SER B C 1
ATOM 1085 O O . SER B 1 25 ? 4.102 2.467 -3.328 1 97.12 25 SER B O 1
ATOM 1087 N N . PHE B 1 26 ? 2.02 1.778 -2.727 1 98.19 26 PHE B N 1
ATOM 1088 C CA . PHE B 1 26 ? 2.262 0.358 -2.951 1 98.19 26 PHE B CA 1
ATOM 1089 C C . PHE B 1 26 ? 1.201 -0.232 -3.873 1 98.19 26 PHE B C 1
ATOM 1091 O O . PHE B 1 26 ? 0.008 0.027 -3.703 1 98.19 26 PHE B O 1
ATOM 1098 N N . GLY B 1 27 ? 1.671 -0.981 -4.809 1 98.12 27 GLY B N 1
ATOM 1099 C CA . GLY B 1 27 ? 0.816 -1.899 -5.543 1 98.12 27 GLY B CA 1
ATOM 1100 C C . GLY B 1 27 ? 1.054 -3.354 -5.184 1 98.12 27 GLY B C 1
ATOM 1101 O O . GLY B 1 27 ? 2.182 -3.746 -4.875 1 98.12 27 GLY B O 1
ATOM 1102 N N . PHE B 1 28 ? -0.043 -4.059 -5.227 1 98.56 28 PHE B N 1
ATOM 1103 C CA . PHE B 1 28 ? 0.038 -5.48 -4.914 1 98.56 28 PHE B CA 1
ATOM 1104 C C . PHE B 1 28 ? -0.664 -6.312 -5.98 1 98.56 28 PHE B C 1
ATOM 1106 O O . PHE B 1 28 ? -1.727 -5.926 -6.473 1 98.56 28 PHE B O 1
ATOM 1113 N N . LYS B 1 29 ? -0.027 -7.391 -6.348 1 98.31 29 LYS B N 1
ATOM 1114 C CA . LYS B 1 29 ? -0.606 -8.281 -7.348 1 98.31 29 LYS B CA 1
ATOM 1115 C C . LYS B 1 29 ? -0.29 -9.742 -7.035 1 98.31 29 LYS B C 1
ATOM 1117 O O . LYS B 1 29 ? 0.871 -10.094 -6.82 1 98.31 29 LYS B O 1
ATOM 1122 N N . TYR B 1 30 ? -1.33 -10.562 -7.008 1 98.25 30 TYR B N 1
ATOM 1123 C CA . TYR B 1 30 ? -1.176 -12 -6.801 1 98.25 30 TYR B CA 1
ATOM 1124 C C . TYR B 1 30 ? -1.438 -12.766 -8.094 1 98.25 30 TYR B C 1
ATOM 1126 O O . TYR B 1 30 ? -2.451 -12.547 -8.758 1 98.25 30 TYR B O 1
ATOM 1134 N N . ASP B 1 31 ? -0.532 -13.609 -8.406 1 97.5 31 ASP B N 1
ATOM 1135 C CA . ASP B 1 31 ? -0.68 -14.531 -9.523 1 97.5 31 ASP B CA 1
ATOM 1136 C C . ASP B 1 31 ? -0.974 -15.945 -9.039 1 97.5 31 ASP B C 1
ATOM 1138 O O . ASP B 1 31 ? -0.087 -16.625 -8.516 1 97.5 31 ASP B O 1
ATOM 1142 N N . PRO B 1 32 ? -2.182 -16.438 -9.258 1 94.69 32 PRO B N 1
ATOM 1143 C CA . PRO B 1 32 ? -2.52 -17.766 -8.75 1 94.69 32 PRO B CA 1
ATOM 1144 C C . PRO B 1 32 ? -1.766 -18.875 -9.477 1 94.69 32 PRO B C 1
ATOM 1146 O O . PRO B 1 32 ? -1.63 -19.984 -8.938 1 94.69 32 PRO B O 1
ATOM 1149 N N . HIS B 1 33 ? -1.267 -18.578 -10.617 1 93.94 33 HIS B N 1
ATOM 1150 C CA . HIS B 1 33 ? -0.566 -19.609 -11.359 1 93.94 33 HIS B CA 1
ATOM 1151 C C . HIS B 1 33 ? 0.798 -19.906 -10.75 1 93.94 33 HIS B C 1
ATOM 1153 O O . HIS B 1 33 ? 1.164 -21.078 -10.562 1 93.94 33 HIS B O 1
ATOM 1159 N N . SER B 1 34 ? 1.49 -18.906 -10.453 1 95.38 34 SER B N 1
ATOM 1160 C CA . SER B 1 34 ? 2.816 -19.078 -9.867 1 95.38 34 SER B CA 1
ATOM 1161 C C . SER B 1 34 ? 2.748 -19.141 -8.344 1 95.38 34 SER B C 1
ATOM 1163 O O . SER B 1 34 ? 3.73 -19.484 -7.688 1 95.38 34 SER B O 1
ATOM 1165 N N . HIS B 1 35 ? 1.653 -18.703 -7.797 1 96 35 HIS B N 1
ATOM 1166 C CA . HIS B 1 35 ? 1.459 -18.594 -6.355 1 96 35 HIS B CA 1
ATOM 1167 C C . HIS B 1 35 ? 2.422 -17.578 -5.742 1 96 35 HIS B C 1
ATOM 1169 O O . HIS B 1 35 ? 2.961 -17.812 -4.656 1 96 35 HIS B O 1
ATOM 1175 N N . MET B 1 36 ? 2.604 -16.484 -6.527 1 97.38 36 MET B N 1
ATOM 1176 C CA . MET B 1 36 ? 3.457 -15.398 -6.055 1 97.38 36 MET B CA 1
ATOM 1177 C C . MET B 1 36 ? 2.67 -14.094 -5.953 1 97.38 36 MET B C 1
ATOM 1179 O O . MET B 1 36 ? 1.743 -13.859 -6.73 1 97.38 36 MET B O 1
ATOM 1183 N N . MET B 1 37 ? 3.09 -13.352 -5.031 1 98.19 37 MET B N 1
ATOM 1184 C CA . MET B 1 37 ? 2.566 -12 -4.867 1 98.19 37 MET B CA 1
ATOM 1185 C C . MET B 1 37 ? 3.67 -10.969 -5.043 1 98.19 37 MET B C 1
ATOM 1187 O O . MET B 1 37 ? 4.785 -11.148 -4.555 1 98.19 37 MET B O 1
ATOM 1191 N N . ALA B 1 38 ? 3.373 -9.922 -5.73 1 98.56 38 ALA B N 1
ATOM 1192 C CA . ALA B 1 38 ? 4.312 -8.82 -5.918 1 98.56 38 ALA B CA 1
ATOM 1193 C C . ALA B 1 38 ? 3.889 -7.594 -5.113 1 98.56 38 ALA B C 1
ATOM 1195 O O . ALA B 1 38 ? 2.703 -7.266 -5.051 1 98.56 38 ALA B O 1
ATOM 1196 N N . ALA B 1 39 ? 4.773 -6.98 -4.449 1 98.69 39 ALA B N 1
ATOM 1197 C CA . ALA B 1 39 ? 4.645 -5.625 -3.924 1 98.69 39 ALA B CA 1
ATOM 1198 C C . ALA B 1 39 ? 5.477 -4.641 -4.742 1 98.69 39 ALA B C 1
ATOM 1200 O O . ALA B 1 39 ? 6.676 -4.852 -4.949 1 98.69 39 ALA B O 1
ATOM 1201 N N . MET B 1 40 ? 4.859 -3.568 -5.199 1 98.44 40 MET B N 1
ATOM 1202 C CA . MET B 1 40 ? 5.512 -2.578 -6.055 1 98.44 40 MET B CA 1
ATOM 1203 C C . MET B 1 40 ? 5.586 -1.223 -5.359 1 98.44 40 MET B C 1
ATOM 1205 O O . MET B 1 40 ? 4.574 -0.721 -4.863 1 98.44 40 MET B O 1
ATOM 1209 N N . THR B 1 41 ? 6.758 -0.701 -5.297 1 97.81 41 THR B N 1
ATOM 1210 C CA . THR B 1 41 ? 6.961 0.646 -4.773 1 97.81 41 THR B CA 1
ATOM 1211 C C . THR B 1 41 ? 8.258 1.243 -5.312 1 97.81 41 THR B C 1
ATOM 1213 O O . THR B 1 41 ? 9.25 0.531 -5.496 1 97.81 41 THR B O 1
ATOM 1216 N N . HIS B 1 42 ? 8.281 2.486 -5.656 1 95.81 42 HIS B N 1
ATOM 1217 C CA . HIS B 1 42 ? 9.469 3.232 -6.043 1 95.81 42 HIS B CA 1
ATOM 1218 C C . HIS B 1 42 ? 10.25 2.502 -7.133 1 95.81 42 HIS B C 1
ATOM 1220 O O . HIS B 1 42 ? 11.461 2.314 -7.016 1 95.81 42 HIS B O 1
ATOM 1226 N N . HIS B 1 43 ? 9.617 1.972 -8.094 1 95.94 43 HIS B N 1
ATOM 1227 C CA . HIS B 1 43 ? 10.195 1.323 -9.266 1 95.94 43 HIS B CA 1
ATOM 1228 C C . HIS B 1 43 ? 10.914 0.032 -8.883 1 95.94 43 HIS B C 1
ATOM 1230 O O . HIS B 1 43 ? 11.914 -0.33 -9.492 1 95.94 43 HIS B O 1
ATOM 1236 N N . LYS B 1 44 ? 10.445 -0.574 -7.84 1 97.5 44 LYS B N 1
ATOM 1237 C CA . LYS B 1 44 ? 10.914 -1.894 -7.426 1 97.5 44 LYS B CA 1
ATOM 1238 C C . LYS B 1 44 ? 9.758 -2.873 -7.289 1 97.5 44 LYS B C 1
ATOM 1240 O O . LYS B 1 44 ? 8.672 -2.5 -6.832 1 97.5 44 LYS B O 1
ATOM 1245 N N . CYS B 1 45 ? 10.023 -4.008 -7.68 1 98.38 45 CYS B N 1
ATOM 1246 C CA . CYS B 1 45 ? 9.109 -5.125 -7.461 1 98.38 45 CYS B CA 1
ATOM 1247 C C . CYS B 1 45 ? 9.703 -6.137 -6.492 1 98.38 45 CYS B C 1
ATOM 1249 O O . CYS B 1 45 ? 10.836 -6.582 -6.672 1 98.38 45 CYS B O 1
ATOM 1251 N N . TYR B 1 46 ? 8.969 -6.457 -5.504 1 98.19 46 TYR B N 1
ATOM 1252 C CA . TYR B 1 46 ? 9.352 -7.477 -4.535 1 98.19 46 TYR B CA 1
ATOM 1253 C C . TYR B 1 46 ? 8.438 -8.695 -4.629 1 98.19 46 TYR B C 1
ATOM 1255 O O . TYR B 1 46 ? 7.23 -8.594 -4.379 1 98.19 46 TYR B O 1
ATOM 1263 N N . LEU B 1 47 ? 9.047 -9.805 -4.945 1 98.31 47 LEU B N 1
ATOM 1264 C CA . LEU B 1 47 ? 8.281 -11.031 -5.133 1 98.31 47 LEU B CA 1
ATOM 1265 C C . LEU B 1 47 ? 8.32 -11.898 -3.881 1 98.31 47 LEU B C 1
ATOM 1267 O O . LEU B 1 47 ? 9.398 -12.125 -3.316 1 98.31 47 LEU B O 1
ATOM 1271 N N . TYR B 1 48 ? 7.176 -12.367 -3.537 1 98.12 48 TYR B N 1
ATOM 1272 C CA . TYR B 1 48 ? 7 -13.234 -2.373 1 98.12 48 TYR B CA 1
ATOM 1273 C C . TYR B 1 48 ? 6.297 -14.531 -2.754 1 98.12 48 TYR B C 1
ATOM 1275 O O . TYR B 1 48 ? 5.27 -14.508 -3.439 1 98.12 48 TYR B O 1
ATOM 1283 N N . THR B 1 49 ? 6.871 -15.617 -2.342 1 96.75 49 THR B N 1
ATOM 1284 C CA . THR B 1 49 ? 6.238 -16.906 -2.564 1 96.75 49 THR B CA 1
ATOM 1285 C C . THR B 1 49 ? 5.238 -17.219 -1.454 1 96.75 49 THR B C 1
ATOM 1287 O O . THR B 1 49 ? 5.621 -17.359 -0.289 1 96.75 49 THR B O 1
ATOM 1290 N N . MET B 1 50 ? 3.996 -17.422 -1.897 1 95.62 50 MET B N 1
ATOM 1291 C CA . MET B 1 50 ? 2.949 -17.703 -0.923 1 95.62 50 MET B CA 1
ATOM 1292 C C . MET B 1 50 ? 3.174 -19.062 -0.275 1 95.62 50 MET B C 1
ATOM 1294 O O . MET B 1 50 ? 3.646 -20 -0.928 1 95.62 50 MET B O 1
ATOM 1298 N N . VAL B 1 51 ? 2.809 -19.125 1.067 1 94.12 51 VAL B N 1
ATOM 1299 C CA . VAL B 1 51 ? 3 -20.375 1.78 1 94.12 51 VAL B CA 1
ATOM 1300 C C . VAL B 1 51 ? 1.716 -20.75 2.516 1 94.12 51 VAL B C 1
ATOM 1302 O O . VAL B 1 51 ? 0.951 -19.891 2.93 1 94.12 51 VAL B O 1
ATOM 1305 N N . GLY B 1 52 ? 1.45 -22.016 2.613 1 92.69 52 GLY B N 1
ATOM 1306 C CA . GLY B 1 52 ? 0.347 -22.531 3.414 1 92.69 52 GLY B CA 1
ATOM 1307 C C . GLY B 1 52 ? -1.01 -22.047 2.934 1 92.69 52 GLY B C 1
ATOM 1308 O O . GLY B 1 52 ? -1.337 -22.188 1.752 1 92.69 52 GLY B O 1
ATOM 1309 N N . THR B 1 53 ? -1.76 -21.422 3.852 1 94.19 53 THR B N 1
ATOM 1310 C CA . THR B 1 53 ? -3.135 -21.047 3.557 1 94.19 53 THR B CA 1
ATOM 1311 C C . THR B 1 53 ? -3.182 -19.656 2.904 1 94.19 53 THR B C 1
ATOM 1313 O O . THR B 1 53 ? -4.262 -19.141 2.602 1 94.19 53 THR B O 1
ATOM 1316 N N . GLU B 1 54 ? -2.092 -19.109 2.629 1 95.56 54 GLU B N 1
ATOM 1317 C CA . GLU B 1 54 ? -2.047 -17.75 2.115 1 95.56 54 GLU B CA 1
ATOM 1318 C C . GLU B 1 54 ? -2.689 -17.656 0.733 1 95.56 54 GLU B C 1
ATOM 1320 O O . GLU B 1 54 ? -3.322 -16.656 0.403 1 95.56 54 GLU B O 1
ATOM 1325 N N . SER B 1 55 ? -2.555 -18.703 -0.051 1 92.56 55 SER B N 1
ATOM 1326 C CA . SER B 1 55 ? -3.102 -18.703 -1.403 1 92.56 55 SER B CA 1
ATOM 1327 C C . SER B 1 55 ? -4.625 -18.672 -1.385 1 92.56 55 SER B C 1
ATOM 1329 O O . SER B 1 55 ? -5.254 -18.172 -2.318 1 92.56 55 SER B O 1
ATOM 1331 N N . ALA B 1 56 ? -5.184 -19.172 -0.313 1 93.75 56 ALA B N 1
ATOM 1332 C CA . ALA B 1 56 ? -6.629 -19.109 -0.138 1 93.75 56 ALA B CA 1
ATOM 1333 C C . ALA B 1 56 ? -7.039 -17.781 0.521 1 93.75 56 ALA B C 1
ATOM 1335 O O . ALA B 1 56 ? -8.031 -17.172 0.124 1 93.75 56 ALA B O 1
ATOM 1336 N N . ASP B 1 57 ? -6.215 -17.344 1.403 1 95.31 57 ASP B N 1
ATOM 1337 C CA . ASP B 1 57 ? -6.523 -16.172 2.213 1 95.31 57 ASP B CA 1
ATOM 1338 C C . ASP B 1 57 ? -6.473 -14.891 1.374 1 95.31 57 ASP B C 1
ATOM 1340 O O . ASP B 1 57 ? -7.199 -13.938 1.645 1 95.31 57 ASP B O 1
ATOM 1344 N N . VAL B 1 58 ? -5.691 -14.953 0.353 1 97.5 58 VAL B N 1
ATOM 1345 C CA . VAL B 1 58 ? -5.473 -13.766 -0.467 1 97.5 58 VAL B CA 1
ATOM 1346 C C . VAL B 1 58 ? -6.781 -13.359 -1.14 1 97.5 58 VAL B C 1
ATOM 1348 O O . VAL B 1 58 ? -6.926 -12.219 -1.593 1 97.5 58 VAL B O 1
ATOM 1351 N N . HIS B 1 59 ? -7.766 -14.195 -1.16 1 96.69 59 HIS B N 1
ATOM 1352 C CA . HIS B 1 59 ? -9.023 -13.922 -1.843 1 96.69 59 HIS B CA 1
ATOM 1353 C C . HIS B 1 59 ? -10.055 -13.328 -0.883 1 96.69 59 HIS B C 1
ATOM 1355 O O . HIS B 1 59 ? -11.172 -13 -1.289 1 96.69 59 HIS B O 1
ATOM 1361 N N . THR B 1 60 ? -9.719 -13.164 0.357 1 96.5 60 THR B N 1
ATOM 1362 C CA . THR B 1 60 ? -10.523 -12.414 1.316 1 96.5 60 THR B CA 1
ATOM 1363 C C . THR B 1 60 ? -9.906 -11.055 1.598 1 96.5 60 THR B C 1
ATOM 1365 O O . THR B 1 60 ? -8.68 -10.891 1.523 1 96.5 60 THR B O 1
ATOM 1368 N N . THR B 1 61 ? -10.734 -10.141 1.933 1 96.12 61 THR B N 1
ATOM 1369 C CA . THR B 1 61 ? -10.242 -8.805 2.234 1 96.12 61 THR B CA 1
ATOM 1370 C C . THR B 1 61 ? -9.25 -8.836 3.395 1 96.12 61 THR B C 1
ATOM 1372 O O . THR B 1 61 ? -8.156 -8.281 3.301 1 96.12 61 THR B O 1
ATOM 1375 N N . HIS B 1 62 ? -9.648 -9.531 4.453 1 97.06 62 HIS B N 1
ATOM 1376 C CA . HIS B 1 62 ? -8.789 -9.609 5.633 1 97.06 62 HIS B CA 1
ATOM 1377 C C . HIS B 1 62 ? -7.477 -10.312 5.312 1 97.06 62 HIS B C 1
ATOM 1379 O O . HIS B 1 62 ? -6.402 -9.836 5.676 1 97.06 62 HIS B O 1
ATOM 1385 N N . GLY B 1 63 ? -7.566 -11.477 4.637 1 97.56 63 GLY B N 1
ATOM 1386 C CA . GLY B 1 63 ? -6.371 -12.211 4.258 1 97.56 63 GLY B CA 1
ATOM 1387 C C . GLY B 1 63 ? -5.453 -11.422 3.344 1 97.56 63 GLY B C 1
ATOM 1388 O O . GLY B 1 63 ? -4.227 -11.477 3.484 1 97.56 63 GLY B O 1
ATOM 1389 N N . LEU B 1 64 ? -6.027 -10.648 2.418 1 98.25 64 LEU B N 1
ATOM 1390 C CA . LEU B 1 64 ? -5.25 -9.812 1.515 1 98.25 64 LEU B CA 1
ATOM 1391 C C . LEU B 1 64 ? -4.523 -8.711 2.285 1 98.25 64 LEU B C 1
ATOM 1393 O O . LEU B 1 64 ? -3.32 -8.508 2.096 1 98.25 64 LEU B O 1
ATOM 1397 N N . HIS B 1 65 ? -5.184 -8.078 3.195 1 98.31 65 HIS B N 1
ATOM 1398 C CA . HIS B 1 65 ? -4.574 -6.996 3.963 1 98.31 65 HIS B CA 1
ATOM 1399 C C . HIS B 1 65 ? -3.465 -7.523 4.871 1 98.31 65 HIS B C 1
ATOM 1401 O O . HIS B 1 65 ? -2.443 -6.859 5.055 1 98.31 65 HIS B O 1
ATOM 1407 N N . LEU B 1 66 ? -3.619 -8.711 5.434 1 97.94 66 LEU B N 1
ATOM 1408 C CA . LEU B 1 66 ? -2.562 -9.344 6.219 1 97.94 66 LEU B CA 1
ATOM 1409 C C . LEU B 1 66 ? -1.317 -9.57 5.371 1 97.94 66 LEU B C 1
ATOM 1411 O O . LEU B 1 66 ? -0.198 -9.312 5.816 1 97.94 66 LEU B O 1
ATOM 1415 N N . LEU B 1 67 ? -1.538 -10.031 4.16 1 98.12 67 LEU B N 1
ATOM 1416 C CA . LEU B 1 67 ? -0.418 -10.289 3.26 1 98.12 67 LEU B CA 1
ATOM 1417 C C . LEU B 1 67 ? 0.251 -8.992 2.832 1 98.12 67 LEU B C 1
ATOM 1419 O O . LEU B 1 67 ? 1.479 -8.914 2.744 1 98.12 67 LEU B O 1
ATOM 1423 N N . GLU B 1 68 ? -0.554 -7.984 2.555 1 98.44 68 GLU B N 1
ATOM 1424 C CA . GLU B 1 68 ? -0.017 -6.688 2.15 1 98.44 68 GLU B CA 1
ATOM 1425 C C . GLU B 1 68 ? 0.837 -6.074 3.256 1 98.44 68 GLU B C 1
ATOM 1427 O O . GLU B 1 68 ? 1.952 -5.613 3.002 1 98.44 68 GLU B O 1
ATOM 1432 N N . THR B 1 69 ? 0.395 -6.16 4.508 1 98.56 69 THR B N 1
ATOM 1433 C CA . THR B 1 69 ? 1.175 -5.641 5.625 1 98.56 69 THR B CA 1
ATOM 1434 C C . THR B 1 69 ? 2.428 -6.48 5.848 1 98.56 69 THR B C 1
ATOM 1436 O O . THR B 1 69 ? 3.49 -5.949 6.18 1 98.56 69 THR B O 1
ATOM 1439 N N . LYS B 1 70 ? 2.328 -7.75 5.688 1 97.62 70 LYS B N 1
ATOM 1440 C CA . LYS B 1 70 ? 3.484 -8.633 5.781 1 97.62 70 LYS B CA 1
ATOM 1441 C C . LYS B 1 70 ? 4.562 -8.242 4.773 1 97.62 70 LYS B C 1
ATOM 1443 O O . LYS B 1 70 ? 5.742 -8.156 5.125 1 97.62 70 LYS B O 1
ATOM 1448 N N . LEU B 1 71 ? 4.148 -7.949 3.568 1 98.25 71 LEU B N 1
ATOM 1449 C CA . LEU B 1 71 ? 5.105 -7.625 2.518 1 98.25 71 LEU B CA 1
ATOM 1450 C C . LEU B 1 71 ? 5.777 -6.285 2.787 1 98.25 71 LEU B C 1
ATOM 1452 O O . LEU B 1 71 ? 6.988 -6.145 2.613 1 98.25 71 LEU B O 1
ATOM 1456 N N . ILE B 1 72 ? 5.012 -5.305 3.236 1 98.38 72 ILE B N 1
ATOM 1457 C CA . ILE B 1 72 ? 5.602 -4.012 3.57 1 98.38 72 ILE B CA 1
ATOM 1458 C C . ILE B 1 72 ? 6.625 -4.188 4.691 1 98.38 72 ILE B C 1
ATOM 1460 O O . ILE B 1 72 ? 7.719 -3.613 4.637 1 98.38 72 ILE B O 1
ATOM 1464 N N . THR B 1 73 ? 6.305 -5.012 5.672 1 98 73 THR B N 1
ATOM 1465 C CA . THR B 1 73 ? 7.211 -5.281 6.781 1 98 73 THR B CA 1
ATOM 1466 C C . THR B 1 73 ? 8.484 -5.969 6.285 1 98 73 THR B C 1
ATOM 1468 O O . THR B 1 73 ? 9.586 -5.629 6.719 1 98 73 THR B O 1
ATOM 1471 N N . MET B 1 74 ? 8.336 -6.898 5.395 1 97 74 MET B N 1
ATOM 1472 C CA . MET B 1 74 ? 9.5 -7.598 4.855 1 97 74 MET B CA 1
ATOM 1473 C C . MET B 1 74 ? 10.391 -6.645 4.066 1 97 74 MET B C 1
ATOM 1475 O O . MET B 1 74 ? 11.617 -6.719 4.152 1 97 74 MET B O 1
ATOM 1479 N N . VAL B 1 75 ? 9.766 -5.777 3.275 1 96.62 75 VAL B N 1
ATOM 1480 C CA . VAL B 1 75 ? 10.5 -4.801 2.48 1 96.62 75 VAL B CA 1
ATOM 1481 C C . VAL B 1 75 ? 11.266 -3.85 3.402 1 96.62 75 VAL B C 1
ATOM 1483 O O . VAL B 1 75 ? 12.367 -3.414 3.08 1 96.62 75 VAL B O 1
ATOM 1486 N N . ASP B 1 76 ? 10.688 -3.547 4.547 1 95.88 76 ASP B N 1
ATOM 1487 C CA . ASP B 1 76 ? 11.281 -2.629 5.52 1 95.88 76 ASP B CA 1
ATOM 1488 C C . ASP B 1 76 ? 12.391 -3.309 6.312 1 95.88 76 ASP B C 1
ATOM 1490 O O . ASP B 1 76 ? 13.281 -2.639 6.844 1 95.88 76 ASP B O 1
ATOM 1494 N N . ASP B 1 77 ? 12.281 -4.59 6.465 1 94.25 77 ASP B N 1
ATOM 1495 C CA . ASP B 1 77 ? 13.195 -5.359 7.309 1 94.25 77 ASP B CA 1
ATOM 1496 C C . ASP B 1 77 ? 14.602 -5.379 6.719 1 94.25 77 ASP B C 1
ATOM 1498 O O . ASP B 1 77 ? 14.844 -6.02 5.691 1 94.25 77 ASP B O 1
ATOM 1502 N N . THR B 1 78 ? 15.516 -4.758 7.367 1 88.44 78 THR B N 1
ATOM 1503 C CA . THR B 1 78 ? 16.891 -4.637 6.902 1 88.44 78 THR B CA 1
ATOM 1504 C C . THR B 1 78 ? 17.609 -5.977 7 1 88.44 78 THR B C 1
ATOM 1506 O O . THR B 1 78 ? 18.688 -6.152 6.418 1 88.44 78 THR B O 1
ATOM 1509 N N . THR B 1 79 ? 17.016 -6.891 7.676 1 91.12 79 THR B N 1
ATOM 1510 C CA . THR B 1 79 ? 17.641 -8.195 7.828 1 91.12 79 THR B CA 1
ATOM 1511 C C . THR B 1 79 ? 17.156 -9.164 6.746 1 91.12 79 THR B C 1
ATOM 1513 O O . THR B 1 79 ? 17.703 -10.258 6.594 1 91.12 79 THR B O 1
ATOM 1516 N N . MET B 1 80 ? 16.172 -8.75 6.023 1 89 80 MET B N 1
ATOM 1517 C CA . MET B 1 80 ? 15.625 -9.578 4.949 1 89 80 MET B CA 1
ATOM 1518 C C . MET B 1 80 ? 16.641 -9.75 3.828 1 89 80 MET B C 1
ATOM 1520 O O . MET B 1 80 ? 17.328 -8.797 3.445 1 89 80 MET B O 1
ATOM 1524 N N . THR B 1 81 ? 16.75 -10.977 3.32 1 90.38 81 THR B N 1
ATOM 1525 C CA . THR B 1 81 ? 17.609 -11.242 2.172 1 90.38 81 THR B CA 1
ATOM 1526 C C . THR B 1 81 ? 16.797 -11.25 0.88 1 90.38 81 THR B C 1
ATOM 1528 O O . THR B 1 81 ? 15.641 -11.664 0.87 1 90.38 81 THR B O 1
ATOM 1531 N N . TYR B 1 82 ? 17.531 -10.648 -0.111 1 91.56 82 TYR B N 1
ATOM 1532 C CA . TYR B 1 82 ? 16.922 -10.57 -1.433 1 91.56 82 TYR B CA 1
ATOM 1533 C C . TYR B 1 82 ? 17.844 -11.148 -2.496 1 91.56 82 TYR B C 1
ATOM 1535 O O . TYR B 1 82 ? 19.062 -11.133 -2.342 1 91.56 82 TYR B O 1
ATOM 1543 N N . SER B 1 83 ? 17.203 -11.711 -3.443 1 95 83 SER B N 1
ATOM 1544 C CA . SER B 1 83 ? 17.906 -12.016 -4.68 1 95 83 SER B CA 1
ATOM 1545 C C . SER B 1 83 ? 17.359 -11.203 -5.848 1 95 83 SER B C 1
ATOM 1547 O O . SER B 1 83 ? 16.141 -11.016 -5.961 1 95 83 SER B O 1
ATOM 1549 N N . THR B 1 84 ? 18.281 -10.688 -6.664 1 95.88 84 THR B N 1
ATOM 1550 C CA . THR B 1 84 ? 17.844 -10 -7.871 1 95.88 84 THR B CA 1
ATOM 1551 C C . THR B 1 84 ? 17.359 -11 -8.922 1 95.88 84 THR B C 1
ATOM 1553 O O . THR B 1 84 ? 17.969 -12.062 -9.102 1 95.88 84 THR B O 1
ATOM 1556 N N . MET B 1 85 ? 16.312 -10.617 -9.523 1 96 85 MET B N 1
ATOM 1557 C CA . MET B 1 85 ? 15.766 -11.453 -10.594 1 96 85 MET B CA 1
ATOM 1558 C C . MET B 1 85 ? 15.883 -10.758 -11.945 1 96 85 MET B C 1
ATOM 1560 O O . MET B 1 85 ? 15.562 -9.57 -12.07 1 96 85 MET B O 1
ATOM 1564 N N . THR B 1 86 ? 16.297 -11.484 -12.922 1 96.25 86 THR B N 1
ATOM 1565 C CA . THR B 1 86 ? 16.312 -10.945 -14.281 1 96.25 86 THR B CA 1
ATOM 1566 C C . THR B 1 86 ? 14.922 -10.977 -14.891 1 96.25 86 THR B C 1
ATOM 1568 O O . THR B 1 86 ? 14.039 -11.688 -14.406 1 96.25 86 THR B O 1
ATOM 1571 N N . HIS B 1 87 ? 14.758 -10.25 -15.969 1 96.06 87 HIS B N 1
ATOM 1572 C CA . HIS B 1 87 ? 13.492 -10.227 -16.688 1 96.06 87 HIS B CA 1
ATOM 1573 C C . HIS B 1 87 ? 13.102 -11.625 -17.172 1 96.06 87 HIS B C 1
ATOM 1575 O O . HIS B 1 87 ? 11.953 -12.031 -17.031 1 96.06 87 HIS B O 1
ATOM 1581 N N . ASP B 1 88 ? 14.031 -12.398 -17.656 1 96.44 88 ASP B N 1
ATOM 1582 C CA . ASP B 1 88 ? 13.781 -13.742 -18.172 1 96.44 88 ASP B CA 1
ATOM 1583 C C . ASP B 1 88 ? 13.367 -14.695 -17.047 1 96.44 88 ASP B C 1
ATOM 1585 O O . ASP B 1 88 ? 12.461 -15.508 -17.219 1 96.44 88 ASP B O 1
ATOM 1589 N N . GLU B 1 89 ? 14.047 -14.617 -15.938 1 97.19 89 GLU B N 1
ATOM 1590 C CA . GLU B 1 89 ? 13.695 -15.445 -14.789 1 97.19 89 GLU B CA 1
ATOM 1591 C C . GLU B 1 89 ? 12.266 -15.188 -14.336 1 97.19 89 GLU B C 1
ATOM 1593 O O . GLU B 1 89 ? 11.508 -16.125 -14.094 1 97.19 89 GLU B O 1
ATOM 1598 N N . LEU B 1 90 ? 11.93 -13.914 -14.273 1 97.75 90 LEU B N 1
ATOM 1599 C CA . LEU B 1 90 ? 10.578 -13.555 -13.844 1 97.75 90 LEU B CA 1
ATOM 1600 C C . LEU B 1 90 ? 9.547 -14.047 -14.852 1 97.75 90 LEU B C 1
ATOM 1602 O O . LEU B 1 90 ? 8.5 -14.578 -14.469 1 97.75 90 LEU B O 1
ATOM 1606 N N . THR B 1 91 ? 9.797 -13.867 -16.094 1 97.31 91 THR B N 1
ATOM 1607 C CA . THR B 1 91 ? 8.867 -14.289 -17.141 1 97.31 91 THR B CA 1
ATOM 1608 C C . THR B 1 91 ? 8.641 -15.797 -17.094 1 97.31 91 THR B C 1
ATOM 1610 O O . THR B 1 91 ? 7.523 -16.266 -17.297 1 97.31 91 THR B O 1
ATOM 1613 N N . ALA B 1 92 ? 9.688 -16.547 -16.766 1 96.94 92 ALA B N 1
ATOM 1614 C CA . ALA B 1 92 ? 9.602 -18 -16.672 1 96.94 92 ALA B CA 1
ATOM 1615 C C . ALA B 1 92 ? 8.711 -18.422 -15.492 1 96.94 92 ALA B C 1
ATOM 1617 O O . ALA B 1 92 ? 8.016 -19.438 -15.57 1 96.94 92 ALA B O 1
ATOM 1618 N N . ILE B 1 93 ? 8.711 -17.625 -14.484 1 95.31 93 ILE B N 1
ATOM 1619 C CA . ILE B 1 93 ? 8 -17.969 -13.258 1 95.31 93 ILE B CA 1
ATOM 1620 C C . ILE B 1 93 ? 6.551 -17.5 -13.352 1 95.31 93 ILE B C 1
ATOM 1622 O O . ILE B 1 93 ? 5.637 -18.188 -12.883 1 95.31 93 ILE B O 1
ATOM 1626 N N . SER B 1 94 ? 6.426 -16.281 -13.922 1 97.5 94 SER B N 1
ATOM 1627 C CA . SER B 1 94 ? 5.098 -15.68 -13.969 1 97.5 94 SER B CA 1
ATOM 1628 C C . SER B 1 94 ? 4.984 -14.688 -15.109 1 97.5 94 SER B C 1
ATOM 1630 O O . SER B 1 94 ? 5.523 -13.578 -15.039 1 97.5 94 SER B O 1
ATOM 1632 N N . LYS B 1 95 ? 4.207 -15.023 -16.047 1 96.69 95 LYS B N 1
ATOM 1633 C CA . LYS B 1 95 ? 3.971 -14.109 -17.156 1 96.69 95 LYS B CA 1
ATOM 1634 C C . LYS B 1 95 ? 3.203 -12.875 -16.703 1 96.69 95 LYS B C 1
ATOM 1636 O O . LYS B 1 95 ? 3.504 -11.758 -17.125 1 96.69 95 LYS B O 1
ATOM 1641 N N . LEU B 1 96 ? 2.316 -13.125 -15.836 1 96.88 96 LEU B N 1
ATOM 1642 C CA . LEU B 1 96 ? 1.486 -12.039 -15.336 1 96.88 96 LEU B CA 1
ATOM 1643 C C . LEU B 1 96 ? 2.332 -11 -14.602 1 96.88 96 LEU B C 1
ATOM 1645 O O . LEU B 1 96 ? 2.236 -9.805 -14.883 1 96.88 96 LEU B O 1
ATOM 1649 N N . LEU B 1 97 ? 3.189 -11.453 -13.703 1 98.06 97 LEU B N 1
ATOM 1650 C CA . LEU B 1 97 ? 3.992 -10.531 -12.906 1 98.06 97 LEU B CA 1
ATOM 1651 C C . LEU B 1 97 ? 5.102 -9.914 -13.75 1 98.06 97 LEU B C 1
ATOM 1653 O O . LEU B 1 97 ? 5.547 -8.797 -13.477 1 98.06 97 LEU B O 1
ATOM 1657 N N . SER B 1 98 ? 5.508 -10.641 -14.781 1 98.19 98 SER B N 1
ATOM 1658 C CA . SER B 1 98 ? 6.488 -10.078 -15.703 1 98.19 98 SER B CA 1
ATOM 1659 C C . SER B 1 98 ? 5.938 -8.836 -16.406 1 98.19 98 SER B C 1
ATOM 1661 O O . SER B 1 98 ? 6.641 -7.832 -16.547 1 98.19 98 SER B O 1
ATOM 1663 N N . HIS B 1 99 ? 4.707 -8.875 -16.703 1 97.44 99 HIS B N 1
ATOM 1664 C CA . HIS B 1 99 ? 4.062 -7.734 -17.344 1 97.44 99 HIS B CA 1
ATOM 1665 C C . HIS B 1 99 ? 3.99 -6.543 -16.406 1 97.44 99 HIS B C 1
ATOM 1667 O O . HIS B 1 99 ? 4.059 -5.391 -16.844 1 97.44 99 HIS B O 1
ATOM 1673 N N . THR B 1 100 ? 3.924 -6.828 -15.258 1 96.5 100 THR B N 1
ATOM 1674 C CA . THR B 1 100 ? 3.74 -5.797 -14.242 1 96.5 100 THR B CA 1
ATOM 1675 C C . THR B 1 100 ? 5.086 -5.238 -13.789 1 96.5 100 THR B C 1
ATOM 1677 O O . THR B 1 100 ? 5.234 -4.027 -13.609 1 96.5 100 THR B O 1
ATOM 1680 N N . CYS B 1 101 ? 6.082 -6.07 -13.734 1 97.88 101 CYS B N 1
ATOM 1681 C CA . CYS B 1 101 ? 7.316 -5.723 -13.039 1 97.88 101 CYS B CA 1
ATOM 1682 C C . CYS B 1 101 ? 8.43 -5.414 -14.031 1 97.88 101 CYS B C 1
ATOM 1684 O O . CYS B 1 101 ? 9.398 -4.723 -13.695 1 97.88 101 CYS B O 1
ATOM 1686 N N . ASN B 1 102 ? 8.344 -6.004 -15.148 1 97.06 102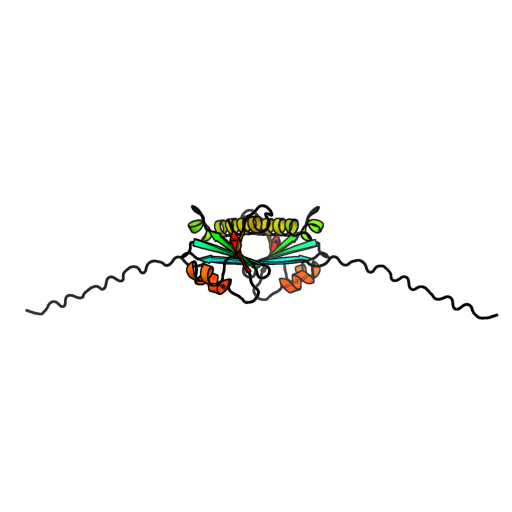 ASN B N 1
ATOM 1687 C CA . ASN B 1 102 ? 9.414 -5.805 -16.125 1 97.06 102 ASN B CA 1
ATOM 1688 C C . ASN B 1 102 ? 9.266 -4.477 -16.859 1 97.06 102 ASN B C 1
ATOM 1690 O O . ASN B 1 102 ? 9.055 -4.453 -18.062 1 97.06 102 ASN B O 1
ATOM 1694 N N . LYS B 1 103 ? 9.352 -3.434 -16.156 1 95.81 103 LYS B N 1
ATOM 1695 C CA . LYS B 1 103 ? 9.273 -2.086 -16.719 1 95.81 103 LYS B CA 1
ATOM 1696 C C . LYS B 1 103 ? 10.648 -1.423 -16.734 1 95.81 103 LYS B C 1
ATOM 1698 O O . LYS B 1 103 ? 11.508 -1.735 -15.906 1 95.81 103 LYS B O 1
ATOM 1703 N N . ALA B 1 104 ? 10.797 -0.559 -17.688 1 94.88 104 ALA B N 1
ATOM 1704 C CA . ALA B 1 104 ? 12.062 0.165 -17.797 1 94.88 104 ALA B CA 1
ATOM 1705 C C . ALA B 1 104 ? 12.391 0.899 -16.5 1 94.88 104 ALA B C 1
ATOM 1707 O O . ALA B 1 104 ? 11.531 1.587 -15.93 1 94.88 104 ALA B O 1
ATOM 1708 N N . GLY B 1 105 ? 13.609 0.708 -15.992 1 95.94 105 GLY B N 1
ATOM 1709 C CA . GLY B 1 105 ? 14.055 1.398 -14.789 1 95.94 105 GLY B CA 1
ATOM 1710 C C . GLY B 1 105 ? 13.656 0.688 -13.508 1 95.94 105 GLY B C 1
ATOM 1711 O O . GLY B 1 105 ? 14.016 1.127 -12.414 1 95.94 105 GLY B O 1
ATOM 1712 N N . TRP B 1 106 ? 12.953 -0.379 -13.688 1 96.94 106 TRP B N 1
ATOM 1713 C CA . TRP B 1 106 ? 12.516 -1.108 -12.5 1 96.94 106 TRP B CA 1
ATOM 1714 C C . TRP B 1 106 ? 13.477 -2.24 -12.164 1 96.94 106 TRP B C 1
ATOM 1716 O O . TRP B 1 106 ? 14.125 -2.797 -13.055 1 96.94 106 TRP B O 1
ATOM 1726 N N . THR B 1 107 ? 13.625 -2.564 -10.898 1 97.44 107 THR B N 1
ATOM 1727 C CA . THR B 1 107 ? 14.359 -3.719 -10.398 1 97.44 107 THR B CA 1
ATOM 1728 C C . THR B 1 107 ? 13.422 -4.695 -9.688 1 97.44 107 THR B C 1
ATOM 1730 O O . THR B 1 107 ? 12.523 -4.277 -8.953 1 97.44 107 THR B O 1
ATOM 1733 N N . THR B 1 108 ? 13.68 -5.914 -9.922 1 98 108 THR B N 1
ATOM 1734 C CA . THR B 1 108 ? 12.859 -6.949 -9.297 1 98 108 THR B CA 1
ATOM 1735 C C . THR B 1 108 ? 13.688 -7.762 -8.305 1 98 108 THR B C 1
ATOM 1737 O O . THR B 1 108 ? 14.773 -8.234 -8.641 1 98 108 THR B O 1
ATOM 1740 N N . TYR B 1 109 ? 13.125 -7.895 -7.117 1 97.62 109 TYR B N 1
ATOM 1741 C CA . TYR B 1 109 ? 13.734 -8.695 -6.059 1 97.62 109 TYR B CA 1
ATOM 1742 C C . TYR B 1 109 ? 12.828 -9.852 -5.664 1 97.62 109 TYR B C 1
ATOM 1744 O O . TYR B 1 109 ? 11.602 -9.719 -5.641 1 97.62 109 TYR B O 1
ATOM 1752 N N . LYS B 1 110 ? 13.43 -10.922 -5.391 1 97.31 110 LYS B N 1
ATOM 1753 C CA . LYS B 1 110 ? 12.719 -12.008 -4.723 1 97.31 110 LYS B CA 1
ATOM 1754 C C . LYS B 1 110 ? 13 -12.008 -3.225 1 97.31 110 LYS B C 1
ATOM 1756 O O . LYS B 1 110 ? 14.164 -12.016 -2.807 1 97.31 110 LYS B O 1
ATOM 1761 N N . LEU B 1 111 ? 11.945 -12 -2.479 1 95.69 111 LEU B N 1
ATOM 1762 C CA . LEU B 1 111 ? 12.07 -12.062 -1.027 1 95.69 111 LEU B CA 1
ATOM 1763 C C . LEU B 1 111 ? 12.289 -13.5 -0.564 1 95.69 111 LEU B C 1
ATOM 1765 O O . LEU B 1 111 ? 11.539 -14.406 -0.95 1 95.69 111 LEU B O 1
ATOM 1769 N N . ASN B 1 112 ? 13.414 -13.719 0.206 1 87.5 112 ASN B N 1
ATOM 1770 C CA . ASN B 1 112 ? 13.781 -15.07 0.625 1 87.5 112 ASN B CA 1
ATOM 1771 C C . ASN B 1 112 ? 13.422 -15.32 2.088 1 87.5 112 ASN B C 1
ATOM 1773 O O . ASN B 1 112 ? 13.445 -14.391 2.902 1 87.5 112 ASN B O 1
#

Foldseek 3Di:
DPPPPPPPPPPPPPPPPPDDDDDWDWDWDADLVLQWMWIDTPQEIEIEHDDDCLSVLCPDPVSVVVVVVVVVVLVVDPPWDKDWDDLVRCCVRDVVVSVVRVDPPHTYIYTD/DPPPPPPPPPPPPPPPPPDDDDDWDWDWDADLVLQWMWIDTPQEIEIEHDDDCLSVLCPDPVSVVVVVVVVVVLVVDPVWDKDWDDLVRCCVRDVVVSVVRVDPPHTYIYTD

Solvent-accessible surface area (backbone atoms only — not comparable to full-atom values): 12998 Å² total; per-residue (Å²): 133,79,83,78,77,77,76,76,74,76,75,75,65,77,68,76,79,72,73,70,68,45,77,49,51,41,37,37,41,36,37,60,86,61,39,34,35,37,42,32,42,94,56,30,27,37,34,37,74,60,59,87,64,44,75,65,30,50,78,36,71,63,40,31,50,53,50,53,38,50,49,53,49,50,72,60,37,85,82,57,50,71,42,81,51,52,67,68,59,39,39,73,58,28,59,70,56,28,70,71,45,66,43,93,88,39,46,40,32,35,56,105,133,80,83,77,79,77,76,77,75,74,74,74,66,77,68,76,79,72,73,69,68,46,76,52,52,40,37,35,40,37,38,62,86,60,40,33,34,36,42,31,41,93,56,30,31,38,34,36,73,60,59,86,66,43,75,63,30,49,79,36,72,63,39,32,49,52,50,54,38,50,49,53,50,49,72,60,36,85,82,55,50,71,43,82,51,53,67,66,60,39,40,74,58,28,60,71,57,27,70,70,45,66,43,94,88,37,46,39,32,35,57,107

Sequence (224 aa):
MAPHSTKHHHHHGTRPTHEPAVVESFGFKYDPHSHMMAAMTHHKCYLYTMVGTESADVHTTHGLHLLETKLITMVDDTTMTYSTMTHDELTAISKLLSHTCNKAGWTTYKLNMAPHSTKHHHHHGTRPTHEPAVVESFGFKYDPHSHMMAAMTHHKCYLYTMVGTESADVHTTHGLHLLETKLITMVDDTTMTYSTMTHDELTAISKLLSHTCNKAGWTTYKLN

Radius of gyration: 25.55 Å; Cα contacts (8 Å, |Δi|>4): 337; chains: 2; bounding box: 69×112×58 Å

Secondary structure (DSSP, 8-state):
------------------PPPEEEEEEEEEETTTTEEEEEETTEEEEEE--TTHHHHTTSHHHHHHHHHHHHHHHH-TT--EEEE-HHHHHHH-HHHHHHH--TT-EEEEE-/------------------PPPEEEEEEEEEETTTTEEEEEETTEEEEEE--TTHHHHTTSHHHHHHHHHHHHHHHH-TT--EEEE-HHHHHHH-HHHHHHH--TT-EEEEE-

Nearest PDB structures (foldseek):
  6iei-assembly1_A-2  TM=6.855E-01  e=3.305E+00  Borreliella burgdorferi B31
  7ytu-assembly1_A  TM=5.474E-01  e=4.249E+00  Vaccinia virus WR
  9c0j-assembly1_A  TM=3.097E-01  e=2.915E+00  Klebsiella pneumoniae
  1y9w-assembly1_B  TM=1.939E-01  e=1.764E+00  Bacillus cereus ATCC 14579
  6iei-assembly1_A-2  TM=6.855E-01  e=3.287E+00  Borreliella burgdorferi B31